Protein 3V7O (pdb70)

B-factor: mean 32.56, std 11.67, range [13.89, 79.0]

CATH classification: 1.20.120.1160

Solvent-accessible surface area: 16425 Å² total; per-residue (Å²): 90,18,17,0,45,51,0,14,100,5,0,84,62,9,20,113,106,121,12,208,164,16,115,85,74,69,2,47,4,0,0,3,0,0,0,2,4,0,65,5,11,27,68,82,8,16,21,14,0,6,7,42,4,3,79,98,61,69,60,34,86,118,77,5,120,47,9,54,76,8,0,86,111,0,44,77,20,164,90,27,107,20,3,47,35,12,67,139,147,67,84,99,128,39,3,24,88,6,0,36,2,0,2,66,10,3,36,121,7,4,3,12,36,47,80,87,15,29,70,22,1,70,63,1,70,123,123,84,83,4,60,4,41,1,15,10,22,48,30,55,38,148,33,130,15,91,66,80,20,52,0,105,148,8,5,85,42,0,2,165,184,52,71,72,124,61,114,34,8,84,6,25,22,118,60,114,103,8,87,13,93,52,16,1,104,96,38,119,15,120,85,106,33,87,3,62,0,33,65,52,90,55,48,50,15,21,10,33,50,0,16,110,4,0,120,50,22,13,114,109,67,4,176,134,18,107,82,72,53,1,66,3,0,3,13,0,1,0,0,0,0,73,5,3,30,152,76,11,10,46,87,0,8,53,33,9,19,83,90,64,67,43,41,92,99,85,32,122,56,16,70,80,13,0,80,111,0,41,65,13,207,63,31,114,46,16,50,37,11,76,88,147,79,90,88,65,45,6,18,112,17,1,31,1,0,0,44,2,0,47,116,9,38,0,21,37,110,54,140,55,27,71,24,4,76,75,2,59,123

Sequence (329 aa):
GLTLAVLLQIAEHWATRDLRQIEDSKLRALLTLCCAVLTRKFSKSQLGLLCETHLRHEGLGQDQADSVLEVYQRLHSDKGGNFEAALWQQWDRQSLIMFISAFLNIALQIPCESSSVVVSGLATLYPETHINLKVSDGSSEIFFKIKKTTPLRRLMEAFAKRQGKEMDSLRFLYDGIRIQADQTPEDLDMEDNDIIEAHREQIGGLTLAVLLQIAEHWATRDLRQIEDSKLRALLTLCAVLTRKFSKSQLGLLCETHLRHEGLGQDQADSVLEVYQRLHSDKGGNFEAALWQQWDRQSLIMFISAFLNIALQIPCESSSVVVSGLATLYP

Organism: Reston ebolavirus (strain Reston-89) (NCBI:txid386032)

Secondary structure (DSSP, 8-state):
---HHHHHHHHHHHHT---TT--HHHHHHHHHHHHHHHTTS-GGGHHHHHHHHHHHHT--GGGHHHHHHHHHHHHT--TTHHHHHHHHHS-HHHHHHHHHHHHHHGGGS-S---HHHHHHHHTT--/--EEEEEEE-SS-EEEEEEETTS-THHHHHHHHHHTT--GGGEEEEETTEEE-TT--TTTTT--TTEEEEEEE---S---HHHHHHHHHHHHT--TTSS-HHHHHHHHHHHHHHHTTS-GGGHHHHHHHHHHHHT--GGGHHHHHHHHHHHHT-TTSHHHHHHHHHS-HHHHHHHHHHHHHHHTTS-SS---HHHHGGGGG--

InterPro domains:
  IPR014459 Transcriptional activator VP30, Filoviridae type [PF11507] (142-270)
  IPR014459 Transcriptional activator VP30, Filoviridae type [PIRSF011356] (1-286)

Foldseek 3Di:
DPDPVNLVVVLLVPLPDDCPPPDPVRLLVLLVSLLVLLLLADPVCLVVLLVQLCVVLVNDPVCSVVSSVVSVCSNPDDPCVVSVVCSVPDDPVVSCSSSNSSSNPVVVGDRDDDPVVVVVCVVVDD/DQKAWEWEEQPPDIDIDMDGQQDFCQVVLCVVCVVVVHHSVQKFKDFPNHTDDRRDGNNNVVHHHHGYIYIDGDDPDDDDVVNLLVVLVVCLVDDPVPDDPVVLLVLLVSLLVLLLLAPPVCLLVLLVQLCVLLVHDPVCSVVSSVLSVCSNVVPPCVSSVVCSVPDDPVVSSSNSNSRSVVSVVDDRYDDDPVVVVCVVVDD

Radius of gyration: 22.73 Å; Cα contacts (8 Å, |Δi|>4): 408; chains: 2; bounding box: 72×45×53 Å

Structure (mmCIF, N/CA/C/O backbone):
data_3V7O
#
_entry.id   3V7O
#
_cell.length_a   49.310
_cell.length_b   93.740
_cell.length_c   111.220
_cell.angle_alpha   90.00
_cell.angle_beta   90.00
_cell.angle_gamma   90.00
#
_symmetry.space_group_name_H-M   'P 21 21 21'
#
loop_
_entity.id
_entity.type
_entity.pdbx_description
1 polymer 'Minor nucleoprotein VP30'
2 non-polymer 1,2-ETHANEDIOL
3 water water
#
loop_
_atom_site.group_PDB
_atom_site.id
_atom_site.type_symbol
_atom_site.label_atom_id
_atom_site.label_alt_id
_atom_site.label_comp_id
_atom_site.label_asym_id
_atom_site.label_entity_id
_atom_site.label_seq_id
_atom_site.pdbx_PDB_ins_code
_atom_site.Cartn_x
_atom_site.Cartn_y
_atom_site.Cartn_z
_atom_site.occupancy
_atom_site.B_iso_or_equiv
_atom_site.auth_seq_id
_atom_site.auth_comp_id
_atom_site.auth_asym_id
_atom_site.auth_atom_id
_atom_site.pdbx_PDB_model_num
ATOM 1 N N . GLY A 1 96 ? 20.680 -40.678 -10.243 1.00 35.22 0 GLY A N 1
ATOM 2 C CA . GLY A 1 96 ? 20.551 -40.215 -11.657 1.00 32.47 0 GLY A CA 1
ATOM 3 C C . GLY A 1 96 ? 19.243 -39.459 -11.822 1.00 29.79 0 GLY A C 1
ATOM 4 O O . GLY A 1 96 ? 18.221 -40.049 -12.193 1.00 28.75 0 GLY A O 1
ATOM 5 N N . LEU A 1 97 ? 19.279 -38.155 -11.545 1.00 27.95 1 LEU A N 1
ATOM 6 C CA . LEU A 1 97 ? 18.113 -37.284 -11.780 1.00 26.79 1 LEU A CA 1
ATOM 7 C C . LEU A 1 97 ? 17.945 -36.947 -13.279 1.00 25.83 1 LEU A C 1
ATOM 8 O O . LEU A 1 97 ? 18.155 -35.809 -13.729 1.00 26.45 1 LEU A O 1
ATOM 13 N N . THR A 1 98 ? 17.536 -37.952 -14.045 1.00 25.02 2 THR A N 1
ATOM 14 C CA . THR A 1 98 ? 17.210 -37.787 -15.451 1.00 24.71 2 THR A CA 1
ATOM 15 C C . THR A 1 98 ? 15.904 -37.031 -15.625 1.00 23.47 2 THR A C 1
ATOM 16 O O . THR A 1 98 ? 15.119 -36.912 -14.691 1.00 22.83 2 THR A O 1
ATOM 20 N N . LEU A 1 99 ? 15.641 -36.551 -16.829 1.00 23.06 3 LEU A N 1
ATOM 21 C CA . LEU A 1 99 ? 14.354 -35.926 -17.090 1.00 22.55 3 LEU A CA 1
ATOM 22 C C . LEU A 1 99 ? 13.197 -36.886 -16.690 1.00 22.90 3 LEU A C 1
ATOM 23 O O . LEU A 1 99 ? 12.255 -36.494 -16.023 1.00 21.74 3 LEU A O 1
ATOM 28 N N . ALA A 1 100 ? 13.295 -38.142 -17.085 1.00 23.87 4 ALA A N 1
ATOM 29 C CA . ALA A 1 100 ? 12.246 -39.137 -16.787 1.00 24.91 4 ALA A CA 1
ATOM 30 C C . ALA A 1 100 ? 12.063 -39.272 -15.286 1.00 24.40 4 ALA A C 1
ATOM 31 O O . ALA A 1 100 ? 10.943 -39.298 -14.808 1.00 24.95 4 ALA A O 1
ATOM 33 N N . VAL A 1 101 ? 13.166 -39.348 -14.548 1.00 24.17 5 VAL A N 1
ATOM 34 C CA . VAL A 1 101 ? 13.080 -39.535 -13.100 1.00 24.15 5 VAL A CA 1
ATOM 35 C C . VAL A 1 101 ? 12.509 -38.305 -12.396 1.00 23.60 5 VAL A C 1
ATOM 36 O O . VAL A 1 101 ? 11.727 -38.422 -11.452 1.00 23.49 5 VAL A O 1
ATOM 40 N N . LEU A 1 102 ? 12.871 -37.128 -12.872 1.00 23.30 6 LEU A N 1
ATOM 41 C CA . LEU A 1 102 ? 12.254 -35.900 -12.397 1.00 23.13 6 LEU A CA 1
ATOM 42 C C . LEU A 1 102 ? 10.723 -35.966 -12.502 1.00 23.73 6 LEU A C 1
ATOM 43 O O . LEU A 1 102 ? 10.018 -35.712 -11.527 1.00 22.98 6 LEU A O 1
ATOM 48 N N . LEU A 1 103 ? 10.209 -36.330 -13.673 1.00 25.11 7 LEU A N 1
ATOM 49 C CA . LEU A 1 103 ? 8.760 -36.421 -13.864 1.00 26.62 7 LEU A CA 1
ATOM 50 C C . LEU A 1 103 ? 8.109 -37.502 -12.980 1.00 27.71 7 LEU A C 1
ATOM 51 O O . LEU A 1 103 ? 7.040 -37.260 -12.446 1.00 27.50 7 LEU A O 1
ATOM 56 N N . GLN A 1 104 ? 8.752 -38.663 -12.827 1.00 29.31 8 GLN A N 1
ATOM 57 C CA . GLN A 1 104 ? 8.256 -39.711 -11.910 1.00 31.42 8 GLN A CA 1
ATOM 58 C C . GLN A 1 104 ? 8.100 -39.200 -10.485 1.00 29.20 8 GLN A C 1
ATOM 59 O O . GLN A 1 104 ? 7.105 -39.475 -9.848 1.00 28.36 8 GLN A O 1
ATOM 65 N N . ILE A 1 105 ? 9.082 -38.440 -10.004 1.00 27.88 9 ILE A N 1
ATOM 66 C CA . ILE A 1 105 ? 9.012 -37.870 -8.657 1.00 26.31 9 ILE A CA 1
ATOM 67 C C . ILE A 1 105 ? 7.858 -36.878 -8.582 1.00 25.46 9 ILE A C 1
ATOM 68 O O . ILE A 1 105 ? 7.046 -36.958 -7.668 1.00 25.50 9 ILE A O 1
ATOM 73 N N . ALA A 1 106 ? 7.754 -35.985 -9.561 1.00 24.06 10 ALA A N 1
ATOM 74 C CA . ALA A 1 106 ? 6.684 -35.009 -9.564 1.00 23.94 10 ALA A CA 1
ATOM 75 C C . ALA A 1 106 ? 5.317 -35.689 -9.607 1.00 26.02 10 ALA A C 1
ATOM 76 O O . ALA A 1 106 ? 4.431 -35.298 -8.849 1.00 25.42 10 ALA A O 1
ATOM 78 N N . GLU A 1 107 ? 5.162 -36.727 -10.434 1.00 27.79 11 GLU A N 1
ATOM 79 C CA . GLU A 1 107 ? 3.873 -37.418 -10.585 1.00 30.52 11 GLU A CA 1
ATOM 80 C C . GLU A 1 107 ? 3.468 -38.072 -9.277 1.00 29.41 11 GLU A C 1
ATOM 81 O O . GLU A 1 107 ? 2.343 -37.940 -8.850 1.00 28.29 11 GLU A O 1
ATOM 87 N N . HIS A 1 108 ? 4.394 -38.767 -8.631 1.00 29.54 12 HIS A N 1
ATOM 88 C CA . HIS A 1 108 ? 4.113 -39.297 -7.317 1.00 29.92 12 HIS A CA 1
ATOM 89 C C . HIS A 1 108 ? 3.684 -38.207 -6.317 1.00 27.69 12 HIS A C 1
ATOM 90 O O . HIS A 1 108 ? 2.643 -38.330 -5.676 1.00 27.60 12 HIS A O 1
ATOM 97 N N . TRP A 1 109 ? 4.438 -37.117 -6.208 1.00 25.16 13 TRP A N 1
ATOM 98 C CA . TRP A 1 109 ? 4.153 -36.126 -5.167 1.00 24.27 13 TRP A CA 1
ATOM 99 C C . TRP A 1 109 ? 2.965 -35.235 -5.386 1.00 25.08 13 TRP A C 1
ATOM 100 O O . TRP A 1 109 ? 2.459 -34.657 -4.426 1.00 24.51 13 TRP A O 1
ATOM 111 N N . ALA A 1 110 ? 2.495 -35.120 -6.629 1.00 26.57 14 ALA A N 1
ATOM 112 C CA . ALA A 1 110 ? 1.282 -34.358 -6.933 1.00 27.06 14 ALA A CA 1
ATOM 113 C C . ALA A 1 110 ? 0.092 -35.011 -6.244 1.00 29.31 14 ALA A C 1
ATOM 114 O O . ALA A 1 110 ? -0.838 -34.331 -5.869 1.00 30.19 14 ALA A O 1
ATOM 116 N N . THR A 1 111 ? 0.143 -36.328 -6.064 1.00 31.85 15 THR A N 1
ATOM 117 C CA . THR A 1 111 ? -0.947 -37.078 -5.424 1.00 34.68 15 THR A CA 1
ATOM 118 C C . THR A 1 111 ? -0.828 -37.178 -3.877 1.00 35.77 15 THR A C 1
ATOM 119 O O . THR A 1 111 ? -1.689 -37.780 -3.234 1.00 40.40 15 THR A O 1
ATOM 123 N N . ARG A 1 112 ? 0.208 -36.600 -3.268 1.00 34.03 16 ARG A N 1
ATOM 124 C CA . ARG A 1 112 ? 0.457 -36.814 -1.824 1.00 32.10 16 ARG A CA 1
ATOM 125 C C . ARG A 1 112 ? -0.131 -35.711 -0.936 1.00 29.41 16 ARG A C 1
ATOM 126 O O . ARG A 1 112 ? -0.017 -34.526 -1.247 1.00 28.13 16 ARG A O 1
ATOM 134 N N . ASP A 1 113 ? -0.717 -36.121 0.186 1.00 26.11 17 ASP A N 1
ATOM 135 C CA . ASP A 1 113 ? -1.249 -35.220 1.182 1.00 24.43 17 ASP A CA 1
ATOM 136 C C . ASP A 1 113 ? -0.090 -34.669 1.992 1.00 22.67 17 ASP A C 1
ATOM 137 O O . ASP A 1 113 ? 0.679 -35.424 2.562 1.00 22.57 17 ASP A O 1
ATOM 142 N N . LEU A 1 114 ? 0.043 -33.352 2.049 1.00 20.45 18 LEU A N 1
ATOM 143 C CA . LEU A 1 114 ? 1.219 -32.746 2.688 1.00 19.95 18 LEU A CA 1
ATOM 144 C C . LEU A 1 114 ? 0.960 -32.284 4.137 1.00 19.18 18 LEU A C 1
ATOM 145 O O . LEU A 1 114 ? 1.783 -31.587 4.726 1.00 18.34 18 LEU A O 1
ATOM 150 N N . ARG A 1 115 ? -0.184 -32.680 4.704 1.00 19.44 19 ARG A N 1
ATOM 151 C CA . ARG A 1 115 ? -0.581 -32.261 6.074 1.00 19.43 19 ARG A CA 1
ATOM 152 C C . ARG A 1 115 ? 0.578 -32.372 7.068 1.00 19.40 19 ARG A C 1
ATOM 153 O O . ARG A 1 115 ? 0.800 -31.483 7.862 1.00 19.08 19 ARG A O 1
ATOM 161 N N . GLN A 1 116 ? 1.298 -33.486 7.022 1.00 20.35 20 GLN A N 1
ATOM 162 C CA . GLN A 1 116 ? 2.346 -33.772 8.013 1.00 21.27 20 GLN A CA 1
ATOM 163 C C . GLN A 1 116 ? 3.767 -33.698 7.424 1.00 21.25 20 GLN A C 1
ATOM 164 O O . GLN A 1 116 ? 4.724 -34.155 8.051 1.00 22.53 20 GLN A O 1
ATOM 170 N N . ILE A 1 117 ? 3.911 -33.095 6.257 1.00 20.45 21 ILE A N 1
ATOM 171 C CA . ILE A 1 117 ? 5.198 -33.044 5.599 1.00 20.73 21 ILE A CA 1
ATOM 172 C C . ILE A 1 117 ? 6.316 -32.561 6.542 1.00 21.20 21 ILE A C 1
ATOM 173 O O . ILE A 1 117 ? 6.199 -31.539 7.170 1.00 20.46 21 ILE A O 1
ATOM 178 N N . GLU A 1 118 ? 7.360 -33.370 6.687 1.00 23.37 22 GLU A N 1
ATOM 179 C CA . GLU A 1 118 ? 8.594 -32.967 7.369 1.00 25.21 22 GLU A CA 1
ATOM 180 C C . GLU A 1 118 ? 9.313 -31.789 6.686 1.00 22.88 22 GLU A C 1
ATOM 181 O O . GLU A 1 118 ? 9.330 -31.705 5.473 1.00 21.23 22 GLU A O 1
ATOM 187 N N . ASP A 1 119 ? 9.973 -30.948 7.470 1.00 22.52 23 ASP A N 1
ATOM 188 C CA . ASP A 1 119 ? 10.730 -29.814 6.932 1.00 22.68 23 ASP A CA 1
ATOM 189 C C . ASP A 1 119 ? 11.717 -30.246 5.854 1.00 21.98 23 ASP A C 1
ATOM 190 O O . ASP A 1 119 ? 11.772 -29.633 4.805 1.00 21.10 23 ASP A O 1
ATOM 195 N N . SER A 1 120 ? 12.492 -31.296 6.091 1.00 21.73 24 SER A N 1
ATOM 196 C CA . SER A 1 120 ? 13.494 -31.671 5.097 1.00 21.54 24 SER A CA 1
ATOM 197 C C . SER A 1 120 ? 12.866 -32.124 3.787 1.00 21.26 24 SER A C 1
ATOM 198 O O . SER A 1 120 ? 13.424 -31.887 2.711 1.00 20.57 24 SER A O 1
ATOM 201 N N . LYS A 1 121 ? 11.714 -32.776 3.871 1.00 21.75 25 LYS A N 1
ATOM 202 C CA . LYS A 1 121 ? 10.995 -33.156 2.663 1.00 22.35 25 LYS A CA 1
ATOM 203 C C . LYS A 1 121 ? 10.379 -31.973 1.947 1.00 20.55 25 LYS A C 1
ATOM 204 O O . LYS A 1 121 ? 10.386 -31.925 0.718 1.00 19.65 25 LYS A O 1
ATOM 210 N N . LEU A 1 122 ? 9.901 -30.999 2.719 1.00 19.07 26 LEU A N 1
ATOM 211 C CA . LEU A 1 122 ? 9.346 -29.797 2.154 1.00 17.92 26 LEU A CA 1
ATOM 212 C C . LEU A 1 122 ? 10.453 -29.008 1.423 1.00 17.35 26 LEU A C 1
ATOM 213 O O . LEU A 1 122 ? 10.227 -28.481 0.343 1.00 16.00 26 LEU A O 1
ATOM 218 N N . ARG A 1 123 ? 11.636 -28.925 2.045 1.00 17.32 27 ARG A N 1
ATOM 219 C CA . ARG A 1 123 ? 12.780 -28.260 1.452 1.00 17.08 27 ARG A CA 1
ATOM 220 C C . ARG A 1 123 ? 13.106 -28.899 0.108 1.00 16.36 27 ARG A C 1
ATOM 221 O O . ARG A 1 123 ? 13.361 -28.210 -0.853 1.00 15.60 27 ARG A O 1
ATOM 229 N N . ALA A 1 124 ? 13.051 -30.221 0.048 1.00 15.98 28 ALA A N 1
ATOM 230 C CA . ALA A 1 124 ? 13.359 -30.937 -1.178 1.00 15.81 28 ALA A CA 1
ATOM 231 C C . ALA A 1 124 ? 12.264 -30.745 -2.256 1.00 15.01 28 ALA A C 1
ATOM 232 O O . ALA A 1 124 ? 12.561 -30.716 -3.451 1.00 14.45 28 ALA A O 1
ATOM 234 N N . LEU A 1 125 ? 11.006 -30.681 -1.820 1.00 14.75 29 LEU A N 1
ATOM 235 C CA . LEU A 1 125 ? 9.897 -30.397 -2.715 1.00 14.59 29 LEU A CA 1
ATOM 236 C C . LEU A 1 125 ? 10.046 -29.003 -3.326 1.00 14.10 29 LEU A C 1
ATOM 237 O O . LEU A 1 125 ? 9.731 -28.799 -4.511 1.00 14.35 29 LEU A O 1
ATOM 242 N N . LEU A 1 126 ? 10.564 -28.066 -2.552 1.00 13.89 30 LEU A N 1
ATOM 243 C CA . LEU A 1 126 ? 10.864 -26.746 -3.101 1.00 14.10 30 LEU A CA 1
ATOM 244 C C . LEU A 1 126 ? 11.895 -26.871 -4.228 1.00 14.29 30 LEU A C 1
ATOM 245 O O . LEU A 1 126 ? 11.760 -26.260 -5.273 1.00 14.22 30 LEU A O 1
ATOM 250 N N . THR A 1 127 ? 12.936 -27.657 -4.013 1.00 14.79 31 THR A N 1
ATOM 251 C CA . THR A 1 127 ? 13.930 -27.872 -5.055 1.00 15.10 31 THR A CA 1
ATOM 252 C C . THR A 1 127 ? 13.343 -28.509 -6.317 1.00 15.35 31 THR A C 1
ATOM 253 O O . THR A 1 127 ? 13.686 -28.109 -7.443 1.00 15.10 31 THR A O 1
ATOM 257 N N . LEU A 1 128 ? 12.463 -29.490 -6.110 1.00 15.62 32 LEU A N 1
ATOM 258 C CA . LEU A 1 128 ? 11.783 -30.171 -7.177 1.00 16.27 32 LEU A CA 1
ATOM 259 C C . LEU A 1 128 ? 10.938 -29.229 -8.039 1.00 16.24 32 LEU A C 1
ATOM 260 O O . LEU A 1 128 ? 10.940 -29.313 -9.284 1.00 16.04 32 LEU A O 1
ATOM 265 N N . CYS A 1 129 ? 10.220 -28.347 -7.366 1.00 16.11 33 CYS A N 1
ATOM 266 C CA A CYS A 1 129 ? 9.418 -27.357 -8.061 0.70 16.61 33 CYS A CA 1
ATOM 267 C CA B CYS A 1 129 ? 9.405 -27.331 -8.012 0.30 16.12 33 CYS A CA 1
ATOM 268 C C . CYS A 1 129 ? 10.267 -26.344 -8.823 1.00 15.94 33 CYS A C 1
ATOM 269 O O . CYS A 1 129 ? 9.913 -25.961 -9.930 1.00 15.47 33 CYS A O 1
ATOM 274 N N . ALA A 1 130 ? 11.389 -25.943 -8.243 1.00 15.55 34 ALA A N 1
ATOM 275 C CA . ALA A 1 130 ? 12.325 -24.997 -8.875 1.00 15.52 34 ALA A CA 1
ATOM 276 C C . ALA A 1 130 ? 12.932 -25.619 -10.124 1.00 15.74 34 ALA A C 1
ATOM 277 O O . ALA A 1 130 ? 12.933 -25.021 -11.201 1.00 15.81 34 ALA A O 1
ATOM 279 N N . VAL A 1 131 ? 13.393 -26.851 -10.003 1.00 16.07 35 VAL A N 1
ATOM 280 C CA . VAL A 1 131 ? 13.962 -27.553 -11.137 1.00 16.37 35 VAL A CA 1
ATOM 281 C C . VAL A 1 131 ? 12.908 -27.730 -12.245 1.00 17.26 35 VAL A C 1
ATOM 282 O O . VAL A 1 131 ? 13.189 -27.522 -13.421 1.00 18.31 35 VAL A O 1
ATOM 286 N N . LEU A 1 132 ? 11.698 -28.118 -11.895 1.00 17.71 36 LEU A N 1
ATOM 287 C CA . LEU A 1 132 ? 10.686 -28.401 -12.929 1.00 18.73 36 LEU A CA 1
ATOM 288 C C . LEU A 1 132 ? 10.204 -27.100 -13.611 1.00 18.27 36 LEU A C 1
ATOM 289 O O . LEU A 1 132 ? 9.979 -27.050 -14.832 1.00 17.08 36 LEU A O 1
ATOM 294 N N . THR A 1 133 ? 10.116 -26.023 -12.820 1.00 17.80 37 THR A N 1
ATOM 295 C CA . THR A 1 133 ? 9.761 -24.715 -13.353 1.00 17.87 37 THR A CA 1
ATOM 296 C C . THR A 1 133 ? 10.699 -24.355 -14.500 1.00 18.53 37 THR A C 1
ATOM 297 O O . THR A 1 133 ? 10.255 -23.867 -15.546 1.00 19.47 37 THR A O 1
ATOM 301 N N . ARG A 1 134 ? 11.985 -24.626 -14.312 1.00 18.44 38 ARG A N 1
ATOM 302 C CA . ARG A 1 134 ? 12.992 -24.363 -15.316 1.00 19.16 38 ARG A CA 1
ATOM 303 C C . ARG A 1 134 ? 12.921 -25.270 -16.538 1.00 19.92 38 ARG A C 1
ATOM 304 O O . ARG A 1 134 ? 13.621 -25.033 -17.472 1.00 20.25 38 ARG A O 1
ATOM 312 N N . LYS A 1 135 ? 12.077 -26.295 -16.538 1.00 20.83 39 LYS A N 1
ATOM 313 C CA . LYS A 1 135 ? 11.844 -27.100 -17.750 1.00 21.52 39 LYS A CA 1
ATOM 314 C C . LYS A 1 135 ? 10.781 -26.506 -18.664 1.00 21.97 39 LYS A C 1
ATOM 315 O O . LYS A 1 135 ? 10.551 -27.025 -19.753 1.00 22.76 39 LYS A O 1
ATOM 321 N N . PHE A 1 136 ? 10.098 -25.454 -18.205 1.00 21.50 40 PHE A N 1
ATOM 322 C CA . PHE A 1 136 ? 9.190 -24.694 -19.045 1.00 21.21 40 PHE A CA 1
ATOM 323 C C . PHE A 1 136 ? 9.978 -23.568 -19.737 1.00 21.83 40 PHE A C 1
ATOM 324 O O . PHE A 1 136 ? 10.877 -22.972 -19.138 1.00 20.47 40 PHE A O 1
ATOM 332 N N . SER A 1 137 ? 9.628 -23.268 -20.990 1.00 23.09 41 SER A N 1
ATOM 333 C CA . SER A 1 137 ? 10.167 -22.106 -21.677 1.00 24.28 41 SER A CA 1
ATOM 334 C C . SER A 1 137 ? 9.602 -20.872 -20.994 1.00 24.24 41 SER A C 1
ATOM 335 O O . SER A 1 137 ? 8.517 -20.942 -20.399 1.00 22.67 41 SER A O 1
ATOM 338 N N . LYS A 1 138 ? 10.342 -19.769 -21.077 1.00 24.19 42 LYS A N 1
ATOM 339 C CA . LYS A 1 138 ? 9.944 -18.485 -20.483 1.00 25.40 42 LYS A CA 1
ATOM 340 C C . LYS A 1 138 ? 8.541 -18.056 -20.906 1.00 25.10 42 LYS A C 1
ATOM 341 O O . LYS A 1 138 ? 7.749 -17.591 -20.086 1.00 26.33 42 LYS A O 1
ATOM 343 N N . SER A 1 139 ? 8.231 -18.245 -22.178 1.00 25.43 43 SER A N 1
ATOM 344 C CA . SER A 1 139 ? 6.903 -17.962 -22.726 1.00 25.90 43 SER A CA 1
ATOM 345 C C . SER A 1 139 ? 5.740 -18.683 -22.001 1.00 25.64 43 SER A C 1
ATOM 346 O O . SER A 1 139 ? 4.615 -18.229 -22.097 1.00 26.18 43 SER A O 1
ATOM 349 N N . GLN A 1 140 ? 5.996 -19.792 -21.299 1.00 24.75 44 GLN A N 1
ATOM 350 C CA . GLN A 1 140 ? 4.926 -20.532 -20.585 1.00 24.35 44 GLN A CA 1
ATOM 351 C C . GLN A 1 140 ? 4.654 -20.027 -19.158 1.00 23.99 44 GLN A C 1
ATOM 352 O O . GLN A 1 140 ? 3.663 -20.435 -18.546 1.00 22.72 44 GLN A O 1
ATOM 358 N N . LEU A 1 141 ? 5.510 -19.153 -18.627 1.00 23.41 45 LEU A N 1
ATOM 359 C CA . LEU A 1 141 ? 5.344 -18.704 -17.240 1.00 23.22 45 LEU A CA 1
ATOM 360 C C . LEU A 1 141 ? 4.020 -18.015 -16.975 1.00 22.31 45 LEU A C 1
ATOM 361 O O . LEU A 1 141 ? 3.446 -18.176 -15.919 1.00 22.01 45 LEU A O 1
ATOM 366 N N . GLY A 1 142 ? 3.565 -17.211 -17.912 1.00 22.02 46 GLY A N 1
ATOM 367 C CA . GLY A 1 142 ? 2.283 -16.560 -17.784 1.00 22.08 46 GLY A CA 1
ATOM 368 C C . GLY A 1 142 ? 1.158 -17.577 -17.639 1.00 21.53 46 GLY A C 1
ATOM 369 O O . GLY A 1 142 ? 0.284 -17.399 -16.809 1.00 20.96 46 GLY A O 1
ATOM 370 N N . LEU A 1 143 ? 1.198 -18.649 -18.424 1.00 21.34 47 LEU A N 1
ATOM 371 C CA . LEU A 1 143 ? 0.128 -19.659 -18.398 1.00 21.96 47 LEU A CA 1
ATOM 372 C C . LEU A 1 143 ? 0.146 -20.424 -17.073 1.00 21.62 47 LEU A C 1
ATOM 373 O O . LEU A 1 143 ? -0.914 -20.691 -16.468 1.00 21.24 47 LEU A O 1
ATOM 378 N N . LEU A 1 144 ? 1.349 -20.730 -16.600 1.00 22.09 48 LEU A N 1
ATOM 379 C CA . LEU A 1 144 ? 1.541 -21.377 -15.292 1.00 22.83 48 LEU A CA 1
ATOM 380 C C . LEU A 1 144 ? 0.964 -20.570 -14.157 1.00 22.24 48 LEU A C 1
ATOM 381 O O . LEU A 1 144 ? 0.192 -21.076 -13.363 1.00 21.46 48 LEU A O 1
ATOM 386 N N . CYS A 1 145 ? 1.388 -19.323 -14.069 1.00 22.85 49 CYS A N 1
ATOM 387 C CA . CYS A 1 145 ? 0.865 -18.385 -13.065 1.00 23.24 49 CYS A CA 1
ATOM 388 C C . CYS A 1 145 ? -0.645 -18.264 -13.156 1.00 22.73 49 CYS A C 1
ATOM 389 O O . CYS A 1 145 ? -1.319 -18.337 -12.153 1.00 21.82 49 CYS A O 1
ATOM 392 N N . GLU A 1 146 ? -1.179 -18.105 -14.364 1.00 23.47 50 GLU A N 1
ATOM 393 C CA . GLU A 1 146 ? 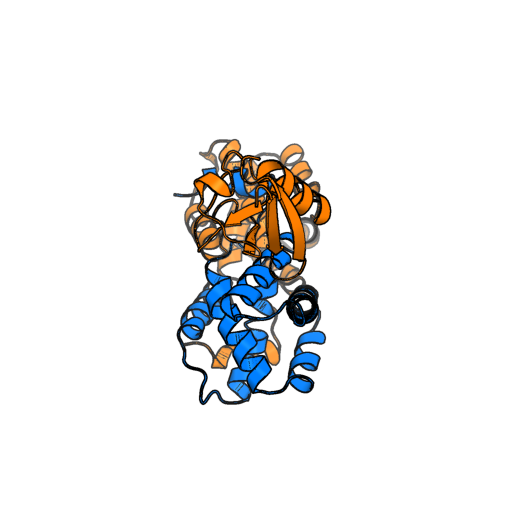-2.626 -17.958 -14.553 1.00 23.83 50 GLU A CA 1
ATOM 394 C C . GLU A 1 146 ? -3.380 -19.182 -14.041 1.00 22.38 50 GLU A C 1
ATOM 395 O O . GLU A 1 146 ? -4.405 -19.071 -13.351 1.00 21.85 50 GLU A O 1
ATOM 401 N N . THR A 1 147 ? -2.849 -20.354 -14.355 1.00 21.06 51 THR A N 1
ATOM 402 C CA . THR A 1 147 ? -3.475 -21.612 -13.951 1.00 20.42 51 THR A CA 1
ATOM 403 C C . THR A 1 147 ? -3.400 -21.796 -12.449 1.00 19.68 51 THR A C 1
ATOM 404 O O . THR A 1 147 ? -4.348 -22.288 -11.837 1.00 19.83 51 THR A O 1
ATOM 408 N N . HIS A 1 148 ? -2.282 -21.379 -11.863 1.00 19.16 52 HIS A N 1
ATOM 409 C CA . HIS A 1 148 ? -2.050 -21.451 -10.426 1.00 18.85 52 HIS A CA 1
ATOM 410 C C . HIS A 1 148 ? -2.994 -20.516 -9.672 1.00 19.18 52 HIS A C 1
ATOM 411 O O . HIS A 1 148 ? -3.617 -20.929 -8.681 1.00 18.81 52 HIS A O 1
ATOM 418 N N . LEU A 1 149 ? -3.120 -19.266 -10.114 1.00 19.15 53 LEU A N 1
ATOM 419 C CA . LEU A 1 149 ? -4.074 -18.345 -9.500 1.00 20.46 53 LEU A CA 1
ATOM 420 C C . LEU A 1 149 ? -5.496 -18.961 -9.452 1.00 20.94 53 LEU A C 1
ATOM 421 O O . LEU A 1 149 ? -6.186 -18.933 -8.433 1.00 19.68 53 LEU A O 1
ATOM 426 N N . ARG A 1 150 ? -5.927 -19.488 -10.583 1.00 21.89 54 ARG A N 1
ATOM 427 C CA . ARG A 1 150 ? -7.276 -19.992 -10.696 1.00 23.97 54 ARG A CA 1
ATOM 428 C C . ARG A 1 150 ? -7.480 -21.265 -9.866 1.00 21.99 54 ARG A C 1
ATOM 429 O O . ARG A 1 150 ? -8.499 -21.430 -9.211 1.00 21.54 54 ARG A O 1
ATOM 437 N N . HIS A 1 151 ? -6.488 -22.136 -9.859 1.00 20.48 55 HIS A N 1
ATOM 438 C CA . HIS A 1 151 ? -6.567 -23.382 -9.105 1.00 20.13 55 HIS A CA 1
ATOM 439 C C . HIS A 1 151 ? -6.758 -23.073 -7.630 1.00 19.65 55 HIS A C 1
ATOM 440 O O . HIS A 1 151 ? -7.534 -23.728 -6.943 1.00 18.32 55 HIS A O 1
ATOM 447 N N . GLU A 1 152 ? -6.046 -22.052 -7.141 1.00 19.32 56 GLU A N 1
ATOM 448 C CA . GLU A 1 152 ? -6.031 -21.713 -5.727 1.00 19.39 56 GLU A CA 1
ATOM 449 C C . GLU A 1 152 ? -7.084 -20.663 -5.265 1.00 19.55 56 GLU A C 1
ATOM 450 O O . GLU A 1 152 ? -7.191 -20.399 -4.063 1.00 19.52 56 GLU A O 1
ATOM 456 N N . GLY A 1 153 ? -7.863 -20.097 -6.179 1.00 19.43 57 GLY A N 1
ATOM 457 C CA . GLY A 1 153 ? -8.773 -19.010 -5.820 1.00 20.06 57 GLY A CA 1
ATOM 458 C C . GLY A 1 153 ? -8.063 -17.763 -5.294 1.00 19.50 57 GLY A C 1
ATOM 459 O O . GLY A 1 153 ? -8.588 -17.044 -4.453 1.00 18.76 57 GLY A O 1
ATOM 460 N N . LEU A 1 154 ? -6.864 -17.517 -5.798 1.00 19.77 58 LEU A N 1
ATOM 461 C CA . LEU A 1 154 ? -6.075 -16.362 -5.380 1.00 20.44 58 LEU A CA 1
ATOM 462 C C . LEU A 1 154 ? -6.572 -15.106 -6.053 1.00 20.97 58 LEU A C 1
ATOM 463 O O . LEU A 1 154 ? -6.844 -15.110 -7.230 1.00 22.16 58 LEU A O 1
ATOM 468 N N . GLY A 1 155 ? -6.661 -14.031 -5.292 1.00 21.46 59 GLY A N 1
ATOM 469 C CA . GLY A 1 155 ? -7.051 -12.743 -5.836 1.00 23.21 59 GLY A CA 1
ATOM 470 C C . GLY A 1 155 ? -5.967 -12.011 -6.626 1.00 24.64 59 GLY A C 1
ATOM 471 O O . GLY A 1 155 ? -4.782 -12.374 -6.648 1.00 21.86 59 GLY A O 1
ATOM 472 N N . GLN A 1 156 ? -6.433 -10.990 -7.314 1.00 27.69 60 GLN A N 1
ATOM 473 C CA . GLN A 1 156 ? -5.622 -10.121 -8.117 1.00 31.55 60 GLN A CA 1
ATOM 474 C C . GLN A 1 156 ? -4.502 -9.544 -7.264 1.00 32.01 60 GLN A C 1
ATOM 475 O O . GLN A 1 156 ? -3.348 -9.533 -7.665 1.00 32.27 60 GLN A O 1
ATOM 481 N N . ASP A 1 157 ? -4.865 -9.159 -6.050 1.00 43.70 61 ASP A N 1
ATOM 482 C CA . ASP A 1 157 ? -3.937 -8.697 -5.027 1.00 45.48 61 ASP A CA 1
ATOM 483 C C . ASP A 1 157 ? -2.678 -9.562 -4.898 1.00 41.80 61 ASP A C 1
ATOM 484 O O . ASP A 1 157 ? -1.644 -9.038 -4.575 1.00 41.39 61 ASP A O 1
ATOM 489 N N . GLN A 1 158 ? -2.783 -10.871 -5.124 1.00 39.99 62 GLN A N 1
ATOM 490 C CA . GLN A 1 158 ? -1.670 -11.811 -4.976 1.00 38.29 62 GLN A CA 1
ATOM 491 C C . GLN A 1 158 ? -1.047 -12.236 -6.314 1.00 37.99 62 GLN A C 1
ATOM 492 O O . GLN A 1 158 ? -0.256 -13.175 -6.330 1.00 35.14 62 GLN A O 1
ATOM 498 N N . ALA A 1 159 ? -1.399 -11.561 -7.414 1.00 38.24 63 ALA A N 1
ATOM 499 C CA . ALA A 1 159 ? -1.000 -12.013 -8.766 1.00 37.53 63 ALA A CA 1
ATOM 500 C C . ALA A 1 159 ? 0.452 -11.731 -9.083 1.00 36.39 63 ALA A C 1
ATOM 501 O O . ALA A 1 159 ? 1.158 -12.588 -9.673 1.00 34.04 63 ALA A O 1
ATOM 503 N N . ASP A 1 160 ? 0.866 -10.504 -8.761 1.00 36.04 64 ASP A N 1
ATOM 504 C CA . ASP A 1 160 ? 2.242 -10.105 -8.944 1.00 36.95 64 ASP A CA 1
ATOM 505 C C . ASP A 1 160 ? 3.172 -11.021 -8.148 1.00 33.30 64 ASP A C 1
ATOM 506 O O . ASP A 1 160 ? 4.236 -11.382 -8.611 1.00 30.52 64 ASP A O 1
ATOM 511 N N . SER A 1 161 ? 2.730 -11.414 -6.968 1.00 31.36 65 SER A N 1
ATOM 512 C CA . SER A 1 161 ? 3.561 -12.153 -6.074 1.00 30.02 65 SER A CA 1
ATOM 513 C C . SER A 1 161 ? 3.824 -13.595 -6.588 1.00 28.10 65 SER A C 1
ATOM 514 O O . SER A 1 161 ? 4.987 -14.064 -6.633 1.00 25.50 65 SER A O 1
ATOM 517 N N . VAL A 1 162 ? 2.758 -14.274 -7.017 1.00 26.31 66 VAL A N 1
ATOM 518 C CA . VAL A 1 162 ? 2.892 -15.625 -7.544 1.00 24.49 66 VAL A CA 1
ATOM 519 C C . VAL A 1 162 ? 3.683 -15.608 -8.840 1.00 22.59 66 VAL A C 1
ATOM 520 O O . VAL A 1 162 ? 4.539 -16.465 -9.068 1.00 21.70 66 VAL A O 1
ATOM 524 N N . LEU A 1 163 ? 3.423 -14.641 -9.693 1.00 22.41 67 LEU A N 1
ATOM 525 C CA . LEU A 1 163 ? 4.227 -14.506 -10.911 1.00 22.81 67 LEU A CA 1
ATOM 526 C C . LEU A 1 163 ? 5.719 -14.294 -10.590 1.00 22.44 67 LEU A C 1
ATOM 527 O O . LEU A 1 163 ? 6.603 -14.896 -11.236 1.00 20.67 67 LEU A O 1
ATOM 532 N N . GLU A 1 164 ? 5.997 -13.444 -9.608 1.00 23.05 68 GLU A N 1
ATOM 533 C CA . GLU A 1 164 ? 7.388 -13.137 -9.305 1.00 23.89 68 GLU A CA 1
ATOM 534 C C . GLU A 1 164 ? 8.110 -14.414 -8.895 1.00 21.58 68 GLU A C 1
ATOM 535 O O . GLU A 1 164 ? 9.213 -14.660 -9.337 1.00 21.06 68 GLU A O 1
ATOM 541 N N . VAL A 1 165 ? 7.481 -15.221 -8.044 1.00 20.37 69 VAL A N 1
ATOM 542 C CA . VAL A 1 165 ? 8.061 -16.477 -7.614 1.00 18.79 69 VAL A CA 1
ATOM 543 C C . VAL A 1 165 ? 8.364 -17.382 -8.820 1.00 18.14 69 VAL A C 1
ATOM 544 O O . VAL A 1 165 ? 9.412 -18.005 -8.884 1.00 17.66 69 VAL A O 1
ATOM 548 N N . TYR A 1 166 ? 7.435 -17.476 -9.759 1.00 18.07 70 TYR A N 1
ATOM 549 C CA . TYR A 1 166 ? 7.648 -18.271 -10.949 1.00 18.18 70 TYR A CA 1
ATOM 550 C C . TYR A 1 166 ? 8.817 -17.724 -11.789 1.00 18.30 70 TYR A C 1
ATOM 551 O O . TYR A 1 166 ? 9.721 -18.477 -12.166 1.00 17.41 70 TYR A O 1
ATOM 560 N N . GLN A 1 167 ? 8.825 -16.415 -12.033 1.00 18.44 71 GLN A N 1
ATOM 561 C CA . GLN A 1 167 ? 9.907 -15.792 -12.782 1.00 19.49 71 GLN A CA 1
ATOM 562 C C . GLN A 1 167 ? 11.268 -16.016 -12.135 1.00 18.81 71 GLN A C 1
ATOM 563 O O . GLN A 1 167 ? 12.231 -16.370 -12.823 1.00 18.81 71 GLN A O 1
ATOM 569 N N . ARG A 1 168 ? 11.325 -15.858 -10.818 1.00 18.18 72 ARG A N 1
ATOM 570 C CA . ARG A 1 168 ? 12.594 -15.941 -10.086 1.00 18.61 72 ARG A CA 1
ATOM 571 C C . ARG A 1 168 ? 13.099 -17.368 -9.828 1.00 17.39 72 ARG A C 1
ATOM 572 O O . ARG A 1 168 ? 14.312 -17.601 -9.742 1.00 17.05 72 ARG A O 1
ATOM 580 N N . LEU A 1 169 ? 12.184 -18.335 -9.776 1.00 16.15 73 LEU A N 1
ATOM 581 C CA . LEU A 1 169 ? 12.592 -19.714 -9.803 1.00 15.83 73 LEU A CA 1
ATOM 582 C C . LEU A 1 169 ? 13.154 -20.015 -11.173 1.00 16.34 73 LEU A C 1
ATOM 583 O O . LEU A 1 169 ? 14.193 -20.652 -11.282 1.00 17.06 73 LEU A O 1
ATOM 588 N N . HIS A 1 170 ? 12.478 -19.526 -12.214 1.00 17.26 74 HIS A N 1
ATOM 589 C CA . HIS A 1 170 ? 12.820 -19.825 -13.592 1.00 17.82 74 HIS A CA 1
ATOM 590 C C . HIS A 1 170 ? 14.157 -19.227 -13.949 1.00 18.85 74 HIS A C 1
ATOM 591 O O . HIS A 1 170 ? 14.948 -19.863 -14.663 1.00 20.25 74 HIS A O 1
ATOM 598 N N . SER A 1 171 ? 14.444 -18.016 -13.457 1.00 18.99 75 SER A N 1
ATOM 599 C CA . SER A 1 171 ? 15.745 -17.380 -13.742 1.00 19.48 75 SER A CA 1
ATOM 600 C C . SER A 1 171 ? 16.788 -17.659 -12.669 1.00 19.38 75 SER A C 1
ATOM 601 O O . SER A 1 171 ? 17.853 -17.059 -12.683 1.00 19.93 75 SER A O 1
ATOM 604 N N . ASP A 1 172 ? 16.515 -18.580 -11.744 1.00 19.31 76 ASP A N 1
ATOM 605 C CA . ASP A 1 172 ? 17.431 -18.780 -10.618 1.00 19.27 76 ASP A CA 1
ATOM 606 C C . ASP A 1 172 ? 18.783 -19.351 -11.055 1.00 19.85 76 ASP A C 1
ATOM 607 O O . ASP A 1 172 ? 18.870 -20.009 -12.085 1.00 19.91 76 ASP A O 1
ATOM 612 N N . LYS A 1 173 ? 19.814 -19.046 -10.264 1.00 20.83 77 LYS A N 1
ATOM 613 C CA . LYS A 1 173 ? 21.187 -19.501 -10.465 1.00 22.08 77 LYS A CA 1
ATOM 614 C C . LYS A 1 173 ? 21.760 -19.894 -9.094 1.00 21.23 77 LYS A C 1
ATOM 615 O O . LYS A 1 173 ? 21.659 -19.119 -8.150 1.00 20.81 77 LYS A O 1
ATOM 621 N N . GLY A 1 174 ? 22.333 -21.102 -9.003 1.00 20.70 78 GLY A N 1
ATOM 622 C CA . GLY A 1 174 ? 22.930 -21.639 -7.781 1.00 20.43 78 GLY A CA 1
ATOM 623 C C . GLY A 1 174 ? 22.017 -21.692 -6.562 1.00 19.74 78 GLY A C 1
ATOM 624 O O . GLY A 1 174 ? 22.464 -21.482 -5.447 1.00 19.82 78 GLY A O 1
ATOM 625 N N . GLY A 1 175 ? 20.726 -21.936 -6.772 1.00 18.66 79 GLY A N 1
ATOM 626 C CA . GLY A 1 175 ? 19.779 -21.996 -5.681 1.00 17.80 79 GLY A CA 1
ATOM 627 C C . GLY A 1 175 ? 19.578 -20.716 -4.890 1.00 18.07 79 GLY A C 1
ATOM 628 O O . GLY A 1 175 ? 18.966 -20.756 -3.826 1.00 18.14 79 GLY A O 1
ATOM 629 N N . ASN A 1 176 ? 20.060 -19.578 -5.396 1.00 18.37 80 ASN A N 1
ATOM 630 C CA . ASN A 1 176 ? 19.997 -18.307 -4.667 1.00 18.93 80 ASN A CA 1
ATOM 631 C C . ASN A 1 176 ? 18.584 -17.857 -4.236 1.00 18.80 80 ASN A C 1
ATOM 632 O O . ASN A 1 176 ? 18.320 -17.619 -3.054 1.00 19.54 80 ASN A O 1
ATOM 637 N N . PHE A 1 177 ? 17.683 -17.701 -5.192 1.00 18.51 81 PHE A N 1
ATOM 638 C CA . PHE A 1 177 ? 16.338 -17.239 -4.873 1.00 18.34 81 PHE A CA 1
ATOM 639 C C . PHE A 1 177 ? 15.567 -18.322 -4.093 1.00 17.83 81 PHE A C 1
ATOM 640 O O . PHE A 1 177 ? 14.803 -18.019 -3.154 1.00 17.98 81 PHE A O 1
ATOM 648 N N . GLU A 1 178 ? 15.774 -19.570 -4.475 1.00 17.19 82 GLU A N 1
ATOM 649 C CA . GLU A 1 178 ? 15.114 -20.679 -3.820 1.00 17.29 82 GLU A CA 1
ATOM 650 C C . GLU A 1 178 ? 15.424 -20.632 -2.312 1.00 17.66 82 GLU A C 1
ATOM 651 O O . GLU A 1 178 ? 14.515 -20.679 -1.466 1.00 17.27 82 GLU A O 1
ATOM 657 N N . ALA A 1 179 ? 16.703 -20.473 -1.991 1.00 17.85 83 ALA A N 1
ATOM 658 C CA . ALA A 1 179 ? 17.143 -20.459 -0.596 1.00 18.53 83 ALA A CA 1
ATOM 659 C C . ALA A 1 179 ? 16.512 -19.273 0.138 1.00 19.00 83 ALA A C 1
ATOM 660 O O . ALA A 1 179 ? 16.142 -19.410 1.291 1.00 19.64 83 ALA A O 1
ATOM 662 N N . ALA A 1 180 ? 16.354 -18.142 -0.543 1.00 18.77 84 ALA A N 1
ATOM 663 C CA . ALA A 1 180 ? 15.744 -16.965 0.069 1.00 19.40 84 ALA A CA 1
ATOM 664 C C . ALA A 1 180 ? 14.237 -17.182 0.321 1.00 19.31 84 ALA A C 1
ATOM 665 O O . ALA A 1 180 ? 13.711 -16.788 1.337 1.00 19.72 84 ALA A O 1
ATOM 667 N N . LEU A 1 181 ? 13.556 -17.820 -0.619 1.00 19.08 85 LEU A N 1
ATOM 668 C CA . LEU A 1 181 ? 12.160 -18.193 -0.438 1.00 18.83 85 LEU A CA 1
ATOM 669 C C . LEU A 1 181 ? 11.953 -19.086 0.794 1.00 18.78 85 LEU A C 1
ATOM 670 O O . LEU A 1 181 ? 11.082 -18.816 1.638 1.00 19.14 85 LEU A O 1
ATOM 675 N N . TRP A 1 182 ? 12.770 -20.131 0.902 1.00 18.18 86 TRP A N 1
ATOM 676 C CA . TRP A 1 182 ? 12.763 -21.014 2.048 1.00 18.41 86 TRP A CA 1
ATOM 677 C C . TRP A 1 182 ? 12.865 -20.246 3.347 1.00 20.23 86 TRP A C 1
ATOM 678 O O . TRP A 1 182 ? 12.120 -20.517 4.275 1.00 20.40 86 TRP A O 1
ATOM 689 N N . GLN A 1 183 ? 13.768 -19.264 3.420 1.00 21.59 87 GLN A N 1
ATOM 690 C CA . GLN A 1 183 ? 13.928 -18.474 4.642 1.00 24.20 87 GLN A CA 1
ATOM 691 C C . GLN A 1 183 ? 12.763 -17.518 4.867 1.00 25.40 87 GLN A C 1
ATOM 692 O O . GLN A 1 183 ? 12.351 -17.321 5.986 1.00 26.72 87 GLN A O 1
ATOM 698 N N . GLN A 1 184 ? 12.243 -16.918 3.813 1.00 26.16 88 GLN A N 1
ATOM 699 C CA . GLN A 1 184 ? 11.317 -15.806 3.972 1.00 28.58 88 GLN A CA 1
ATOM 700 C C . GLN A 1 184 ? 9.843 -16.208 4.078 1.00 27.85 88 GLN A C 1
ATOM 701 O O . GLN A 1 184 ? 9.081 -15.584 4.771 1.00 27.41 88 GLN A O 1
ATOM 707 N N . TRP A 1 185 ? 9.454 -17.277 3.412 1.00 27.75 89 TRP A N 1
ATOM 708 C CA . TRP A 1 185 ? 8.076 -17.698 3.401 1.00 28.73 89 TRP A CA 1
ATOM 709 C C . TRP A 1 185 ? 7.723 -18.529 4.600 1.00 28.01 89 TRP A C 1
ATOM 710 O O . TRP A 1 185 ? 8.475 -19.394 4.997 1.00 27.02 89 TRP A O 1
ATOM 721 N N . ASP A 1 186 ? 6.539 -18.309 5.155 1.00 28.22 90 ASP A N 1
ATOM 722 C CA . ASP A 1 186 ? 6.004 -19.226 6.169 1.00 29.43 90 ASP A CA 1
ATOM 723 C C . ASP A 1 186 ? 5.715 -20.613 5.589 1.00 27.59 90 ASP A C 1
ATOM 724 O O . ASP A 1 186 ? 5.502 -20.763 4.392 1.00 27.13 90 ASP A O 1
ATOM 729 N N . ARG A 1 187 ? 5.665 -21.617 6.458 1.00 26.97 91 ARG A N 1
ATOM 730 C CA . ARG A 1 187 ? 5.474 -23.013 6.042 1.00 26.66 91 ARG A CA 1
ATOM 731 C C . ARG A 1 187 ? 4.165 -23.278 5.252 1.00 25.34 91 ARG A C 1
ATOM 732 O O . ARG A 1 187 ? 4.198 -23.931 4.216 1.00 24.31 91 ARG A O 1
ATOM 740 N N . GLN A 1 188 ? 3.036 -22.786 5.741 1.00 24.80 92 GLN A N 1
ATOM 741 C CA . GLN A 1 188 ? 1.776 -22.965 5.038 1.00 25.01 92 GLN A CA 1
ATOM 742 C C . GLN A 1 188 ? 1.836 -22.424 3.611 1.00 23.39 92 GLN A C 1
ATOM 743 O O . GLN A 1 188 ? 1.423 -23.105 2.675 1.00 21.99 92 GLN A O 1
ATOM 749 N N . SER A 1 189 ? 2.399 -21.229 3.440 1.00 23.29 93 SER A N 1
ATOM 750 C CA . SER A 1 189 ? 2.477 -20.607 2.106 1.00 23.16 93 SER A CA 1
ATOM 751 C C . SER A 1 189 ? 3.311 -21.448 1.117 1.00 21.53 93 SER A C 1
ATOM 752 O O . SER A 1 189 ? 2.938 -21.629 -0.039 1.00 21.02 93 SER A O 1
ATOM 755 N N . LEU A 1 190 ? 4.407 -21.988 1.592 1.00 21.11 94 LEU A N 1
ATOM 756 C CA . LEU A 1 190 ? 5.254 -22.831 0.758 1.00 20.86 94 LEU A CA 1
ATOM 757 C C . LEU A 1 190 ? 4.546 -24.143 0.308 1.00 19.65 94 LEU A C 1
ATOM 758 O O . LEU A 1 190 ? 4.632 -24.521 -0.863 1.00 17.47 94 LEU A O 1
ATOM 763 N N . ILE A 1 191 ? 3.905 -24.800 1.270 1.00 19.65 95 ILE A N 1
ATOM 764 C CA . ILE A 1 191 ? 3.175 -26.040 1.079 1.00 20.44 95 ILE A CA 1
ATOM 765 C C . ILE A 1 191 ? 2.099 -25.851 0.025 1.00 21.65 95 ILE A C 1
ATOM 766 O O . ILE A 1 191 ? 1.980 -26.631 -0.914 1.00 20.87 95 ILE A O 1
ATOM 771 N N . MET A 1 192 ? 1.330 -24.797 0.196 1.00 23.86 96 MET A N 1
ATOM 772 C CA . MET A 1 192 ? 0.256 -24.431 -0.727 1.00 26.68 96 MET A CA 1
ATOM 773 C C . MET A 1 192 ? 0.769 -24.204 -2.133 1.00 23.90 96 MET A C 1
ATOM 774 O O . MET A 1 192 ? 0.208 -24.701 -3.098 1.00 22.84 96 MET A O 1
ATOM 779 N N . PHE A 1 193 ? 1.823 -23.408 -2.236 1.00 22.53 97 PHE A N 1
ATOM 780 C CA . PHE A 1 193 ? 2.436 -23.135 -3.519 1.00 21.77 97 PHE A CA 1
ATOM 781 C C . PHE A 1 193 ? 2.917 -24.421 -4.166 1.00 20.94 97 PHE A C 1
ATOM 782 O O . PHE A 1 193 ? 2.622 -24.681 -5.330 1.00 20.43 97 PHE A O 1
ATOM 790 N N . ILE A 1 194 ? 3.661 -25.231 -3.404 1.00 20.76 98 ILE A N 1
ATOM 791 C CA . ILE A 1 194 ? 4.233 -26.473 -3.940 1.00 19.47 98 ILE A CA 1
ATOM 792 C C . ILE A 1 194 ? 3.106 -27.422 -4.354 1.00 19.98 98 ILE A C 1
ATOM 793 O O . ILE A 1 194 ? 3.141 -27.986 -5.417 1.00 19.63 98 ILE A O 1
ATOM 798 N N . SER A 1 195 ? 2.094 -27.574 -3.519 1.00 21.02 99 SER A N 1
ATOM 799 C CA . SER A 1 195 ? 0.981 -28.468 -3.827 1.00 22.19 99 SER A CA 1
ATOM 800 C C . SER A 1 195 ? 0.172 -28.035 -5.075 1.00 22.52 99 SER A C 1
ATOM 801 O O . SER A 1 195 ? -0.185 -28.853 -5.932 1.00 23.17 99 SER A O 1
ATOM 804 N N . ALA A 1 196 ? -0.081 -26.742 -5.204 1.00 22.15 100 ALA A N 1
ATOM 805 C CA . ALA A 1 196 ? -0.712 -26.203 -6.421 1.00 22.10 100 ALA A CA 1
ATOM 806 C C . ALA A 1 196 ? 0.166 -26.433 -7.677 1.00 21.31 100 ALA A C 1
ATOM 807 O O . ALA A 1 196 ? -0.297 -26.916 -8.707 1.00 20.83 100 ALA A O 1
ATOM 809 N N . PHE A 1 197 ? 1.436 -26.087 -7.581 1.00 20.89 101 PHE A N 1
ATOM 810 C CA . PHE A 1 197 ? 2.351 -26.275 -8.717 1.00 21.08 101 PHE A CA 1
ATOM 811 C C . PHE A 1 197 ? 2.312 -27.710 -9.248 1.00 21.96 101 PHE A C 1
ATOM 812 O O . PHE A 1 197 ? 2.205 -27.916 -10.454 1.00 22.40 101 PHE A O 1
ATOM 820 N N . LEU A 1 1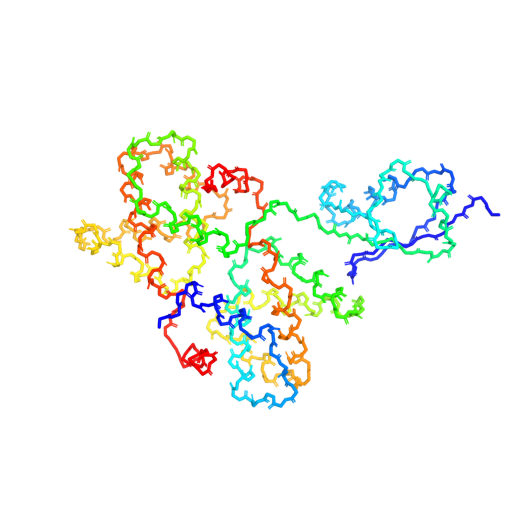98 ? 2.422 -28.676 -8.348 1.00 22.27 102 LEU A N 1
ATOM 821 C CA . LEU A 1 198 ? 2.537 -30.076 -8.736 1.00 24.26 102 LEU A CA 1
ATOM 822 C C . LEU A 1 198 ? 1.226 -30.596 -9.308 1.00 26.40 102 LEU A C 1
ATOM 823 O O . LEU A 1 198 ? 1.222 -31.531 -10.090 1.00 29.24 102 LEU A O 1
ATOM 828 N N . ASN A 1 199 ? 0.115 -29.986 -8.908 1.00 27.46 103 ASN A N 1
ATOM 829 C CA . ASN A 1 199 ? -1.183 -30.360 -9.433 1.00 28.71 103 ASN A CA 1
ATOM 830 C C . ASN A 1 199 ? -1.515 -29.708 -10.763 1.00 28.24 103 ASN A C 1
ATOM 831 O O . ASN A 1 199 ? -2.392 -30.190 -11.444 1.00 29.76 103 ASN A O 1
ATOM 836 N N . ILE A 1 200 ? -0.856 -28.620 -11.133 1.00 26.09 104 ILE A N 1
ATOM 837 C CA . ILE A 1 200 ? -1.151 -27.978 -12.440 1.00 26.40 104 ILE A CA 1
ATOM 838 C C . ILE A 1 200 ? -0.047 -28.152 -13.504 1.00 26.64 104 ILE A C 1
ATOM 839 O O . ILE A 1 200 ? -0.341 -28.184 -14.703 1.00 27.75 104 ILE A O 1
ATOM 844 N N . ALA A 1 201 ? 1.211 -28.271 -13.058 1.00 25.88 105 ALA A N 1
ATOM 845 C CA . ALA A 1 201 ? 2.380 -28.208 -13.943 1.00 25.56 105 ALA A CA 1
ATOM 846 C C . ALA A 1 201 ? 2.388 -29.375 -14.944 1.00 26.19 105 ALA A C 1
ATOM 847 O O . ALA A 1 201 ? 2.711 -29.189 -16.104 1.00 25.08 105 ALA A O 1
ATOM 849 N N . LEU A 1 202 ? 1.979 -30.553 -14.493 1.00 26.94 106 LEU A N 1
ATOM 850 C CA . LEU A 1 202 ? 2.116 -31.755 -15.299 1.00 28.98 106 LEU A CA 1
ATOM 851 C C . LEU A 1 202 ? 1.167 -31.851 -16.499 1.00 30.02 106 LEU A C 1
ATOM 852 O O . LEU A 1 202 ? 1.329 -32.722 -17.326 1.00 31.69 106 LEU A O 1
ATOM 857 N N . GLN A 1 203 ? 0.185 -30.975 -16.605 1.00 30.71 107 GLN A N 1
ATOM 858 C CA . GLN A 1 203 ? -0.710 -30.964 -17.781 1.00 32.05 107 GLN A CA 1
ATOM 859 C C . GLN A 1 203 ? -0.433 -29.778 -18.701 1.00 29.67 107 GLN A C 1
ATOM 860 O O . GLN A 1 203 ? -1.081 -29.629 -19.721 1.00 30.00 107 GLN A O 1
ATOM 866 N N . ILE A 1 204 ? 0.504 -28.915 -18.332 1.00 26.94 108 ILE A N 1
ATOM 867 C CA . ILE A 1 204 ? 0.775 -27.725 -19.135 1.00 26.09 108 ILE A CA 1
ATOM 868 C C . ILE A 1 204 ? 1.922 -28.013 -20.083 1.00 25.21 108 ILE A C 1
ATOM 869 O O . ILE A 1 204 ? 2.921 -28.544 -19.655 1.00 24.36 108 ILE A O 1
ATOM 874 N N . PRO A 1 205 ? 1.776 -27.681 -21.384 1.00 26.31 109 PRO A N 1
ATOM 875 C CA . PRO A 1 205 ? 2.921 -27.803 -22.306 1.00 26.71 109 PRO A CA 1
ATOM 876 C C . PRO A 1 205 ? 4.179 -27.071 -21.818 1.00 25.53 109 PRO A C 1
ATOM 877 O O . PRO A 1 205 ? 4.094 -25.978 -21.258 1.00 23.98 109 PRO A O 1
ATOM 881 N N . CYS A 1 206 ? 5.336 -27.672 -22.039 1.00 26.10 110 CYS A N 1
ATOM 882 C CA . CYS A 1 206 ? 6.567 -27.054 -21.613 1.00 26.53 110 CYS A CA 1
ATOM 883 C C . CYS A 1 206 ? 7.125 -26.109 -22.681 1.00 28.08 110 CYS A C 1
ATOM 884 O O . CYS A 1 206 ? 8.021 -25.354 -22.386 1.00 27.89 110 CYS A O 1
ATOM 887 N N . GLU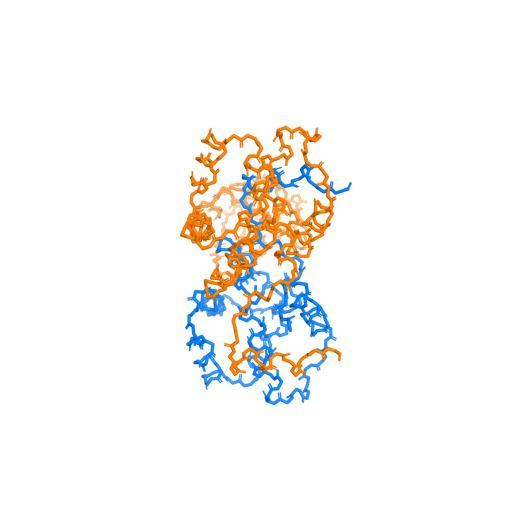 A 1 207 ? 6.568 -26.142 -23.899 1.00 30.99 111 GLU A N 1
ATOM 888 C CA . GLU A 1 207 ? 6.891 -25.213 -25.003 1.00 33.45 111 GLU A CA 1
ATOM 889 C C . GLU A 1 207 ? 5.620 -24.724 -25.698 1.00 35.18 111 GLU A C 1
ATOM 890 O O . GLU A 1 207 ? 4.685 -25.515 -25.888 1.00 35.17 111 GLU A O 1
ATOM 896 N N . SER A 1 208 ? 5.615 -23.465 -26.144 1.00 36.74 112 SER A N 1
ATOM 897 C CA . SER A 1 208 ? 4.438 -22.900 -26.870 1.00 39.82 112 SER A CA 1
ATOM 898 C C . SER A 1 208 ? 4.643 -22.486 -28.330 1.00 41.08 112 SER A C 1
ATOM 899 O O . SER A 1 208 ? 3.653 -22.395 -29.069 1.00 44.87 112 SER A O 1
ATOM 902 N N . SER A 1 209 ? 5.888 -22.206 -28.727 1.00 64.34 113 SER A N 1
ATOM 903 C CA . SER A 1 209 ? 6.214 -21.592 -30.034 1.00 64.67 113 SER A CA 1
ATOM 904 C C . SER A 1 209 ? 5.548 -22.269 -31.237 1.00 62.87 113 SER A C 1
ATOM 905 O O . SER A 1 209 ? 5.726 -23.466 -31.443 1.00 59.12 113 SER A O 1
ATOM 907 N N . SER A 1 210 ? 4.804 -21.492 -32.026 1.00 66.38 114 SER A N 1
ATOM 908 C CA . SER A 1 210 ? 4.135 -21.996 -33.241 1.00 67.62 114 SER A CA 1
ATOM 909 C C . SER A 1 210 ? 5.105 -22.813 -34.100 1.00 64.15 114 SER A C 1
ATOM 910 O O . SER A 1 210 ? 4.792 -23.936 -34.514 1.00 61.55 114 SER A O 1
ATOM 912 N N . VAL A 1 211 ? 6.297 -22.254 -34.319 1.00 65.47 115 VAL A N 1
ATOM 913 C CA . VAL A 1 211 ? 7.411 -22.955 -34.979 1.00 64.52 115 VAL A CA 1
ATOM 914 C C . VAL A 1 211 ? 7.651 -24.342 -34.365 1.00 59.72 115 VAL A C 1
ATOM 915 O O . VAL A 1 211 ? 7.725 -25.343 -35.077 1.00 58.87 115 VAL A O 1
ATOM 917 N N . VAL A 1 212 ? 7.735 -24.393 -33.033 1.00 58.24 116 VAL A N 1
ATOM 918 C CA . VAL A 1 212 ? 7.971 -25.653 -32.315 1.00 53.62 116 VAL A CA 1
ATOM 919 C C . VAL A 1 212 ? 6.792 -26.630 -32.361 1.00 51.88 116 VAL A C 1
ATOM 920 O O . VAL A 1 212 ? 6.980 -27.776 -32.715 1.00 49.89 116 VAL A O 1
ATOM 924 N N . VAL A 1 213 ? 5.588 -26.206 -31.989 1.00 54.78 117 VAL A N 1
ATOM 925 C CA . VAL A 1 213 ? 4.442 -27.130 -32.022 1.00 56.30 117 VAL A CA 1
ATOM 926 C C . VAL A 1 213 ? 4.200 -27.678 -33.440 1.00 57.56 117 VAL A C 1
ATOM 927 O O . VAL A 1 213 ? 3.974 -28.882 -33.609 1.00 56.38 117 VAL A O 1
ATOM 931 N N . SER A 1 214 ? 4.271 -26.806 -34.449 1.00 60.85 118 SER A N 1
ATOM 932 C CA . SER A 1 214 ? 4.038 -27.220 -35.840 1.00 64.43 118 SER A CA 1
ATOM 933 C C . SER A 1 214 ? 4.994 -28.357 -36.189 1.00 61.96 118 SER A C 1
ATOM 934 O O . SER A 1 214 ? 4.554 -29.452 -36.576 1.00 64.58 118 SER A O 1
ATOM 936 N N . GLY A 1 215 ? 6.291 -28.108 -36.006 1.00 59.38 119 GLY A N 1
ATOM 937 C CA . GLY A 1 215 ? 7.332 -29.104 -36.296 1.00 57.53 119 GLY A CA 1
ATOM 938 C C . GLY A 1 215 ? 7.134 -30.442 -35.606 1.00 54.23 119 GLY A C 1
ATOM 939 O O . GLY A 1 215 ? 7.118 -31.492 -36.252 1.00 55.33 119 GLY A O 1
ATOM 940 N N . LEU A 1 216 ? 6.947 -30.407 -34.294 1.00 50.26 120 LEU A N 1
ATOM 941 C CA . LEU A 1 216 ? 6.967 -31.623 -33.496 1.00 48.25 120 LEU A CA 1
ATOM 942 C C . LEU A 1 216 ? 5.725 -32.493 -33.700 1.00 50.14 120 LEU A C 1
ATOM 943 O O . LEU A 1 216 ? 5.747 -33.680 -33.385 1.00 50.30 120 LEU A O 1
ATOM 948 N N . ALA A 1 217 ? 4.656 -31.910 -34.231 1.00 53.74 121 ALA A N 1
ATOM 949 C CA . ALA A 1 217 ? 3.410 -32.644 -34.487 1.00 58.08 121 ALA A CA 1
ATOM 950 C C . ALA A 1 217 ? 3.704 -33.906 -35.286 1.00 57.90 121 ALA A C 1
ATOM 951 O O . ALA A 1 217 ? 3.353 -35.013 -34.874 1.00 59.82 121 ALA A O 1
ATOM 953 N N . THR A 1 218 ? 4.388 -33.711 -36.411 1.00 56.51 122 THR A N 1
ATOM 954 C CA . THR A 1 218 ? 4.856 -34.780 -37.301 1.00 57.05 122 THR A CA 1
ATOM 955 C C . THR A 1 218 ? 5.592 -35.964 -36.662 1.00 53.49 122 THR A C 1
ATOM 956 O O . THR A 1 218 ? 5.740 -36.991 -37.313 1.00 54.69 122 THR A O 1
ATOM 960 N N . LEU A 1 219 ? 6.082 -35.818 -35.428 1.00 49.96 123 LEU A N 1
ATOM 961 C CA . LEU A 1 219 ? 6.951 -36.833 -34.807 1.00 48.54 123 LEU A CA 1
ATOM 962 C C . LEU A 1 219 ? 6.233 -37.791 -33.856 1.00 52.59 123 LEU A C 1
ATOM 963 O O . LEU A 1 219 ? 6.772 -38.855 -33.532 1.00 51.72 123 LEU A O 1
ATOM 968 N N . TYR A 1 220 ? 5.031 -37.431 -33.415 1.00 58.75 124 TYR A N 1
ATOM 969 C CA . TYR A 1 220 ? 4.230 -38.329 -32.576 1.00 69.13 124 TYR A CA 1
ATOM 970 C C . TYR A 1 220 ? 4.066 -39.704 -33.273 1.00 78.33 124 TYR A C 1
ATOM 971 O O . TYR A 1 220 ? 3.749 -39.756 -34.465 1.00 79.00 124 TYR A O 1
ATOM 973 N N . PRO A 1 221 ? 4.347 -40.817 -32.553 1.00 50.51 125 PRO A N 1
ATOM 974 C CA . PRO A 1 221 ? 3.968 -42.166 -33.052 1.00 55.51 125 PRO A CA 1
ATOM 975 C C . PRO A 1 221 ? 2.450 -42.371 -33.179 1.00 54.58 125 PRO A C 1
ATOM 976 O O . PRO A 1 221 ? 1.970 -42.732 -34.251 1.00 62.59 125 PRO A O 1
ATOM 980 N N . GLU B 1 19 ? -33.335 -1.825 -18.553 1.00 53.91 -77 GLU B N 1
ATOM 981 C CA . GLU B 1 19 ? -31.902 -1.547 -18.827 1.00 50.82 -77 GLU B CA 1
ATOM 982 C C . GLU B 1 19 ? -31.537 -2.165 -20.166 1.00 49.13 -77 GLU B C 1
ATOM 983 O O . GLU B 1 19 ? -31.679 -3.381 -20.357 1.00 49.74 -77 GLU B O 1
ATOM 985 N N . THR B 1 20 ? -31.082 -1.338 -21.102 1.00 48.54 -76 THR B N 1
ATOM 986 C CA . THR B 1 20 ? -30.591 -1.849 -22.385 1.00 46.80 -76 THR B CA 1
ATOM 987 C C . THR B 1 20 ? -29.086 -2.114 -22.331 1.00 43.70 -76 THR B C 1
ATOM 988 O O . THR B 1 20 ? -28.555 -2.792 -23.208 1.00 42.39 -76 THR B O 1
ATOM 992 N N . HIS B 1 21 ? -28.412 -1.564 -21.319 1.00 42.17 -75 HIS B N 1
ATOM 993 C CA . HIS B 1 21 ? -26.974 -1.781 -21.111 1.00 39.95 -75 HIS B CA 1
ATOM 994 C C . HIS B 1 21 ? -26.692 -2.739 -19.978 1.00 35.62 -75 HIS B C 1
ATOM 995 O O . HIS B 1 21 ? -27.546 -2.973 -19.126 1.00 35.09 -75 HIS B O 1
ATOM 1002 N N . ILE B 1 22 ? -25.469 -3.265 -19.961 1.00 31.69 -74 ILE B N 1
ATOM 1003 C CA . ILE B 1 22 ? -24.990 -4.164 -18.928 1.00 29.31 -74 ILE B CA 1
ATOM 1004 C C . ILE B 1 22 ? -23.515 -3.872 -18.633 1.00 27.85 -74 ILE B C 1
ATOM 1005 O O . ILE B 1 22 ? -22.710 -3.610 -19.548 1.00 27.21 -74 ILE B O 1
ATOM 1010 N N . ASN B 1 23 ? -23.157 -3.917 -17.359 1.00 25.90 -73 ASN B N 1
ATOM 1011 C CA . ASN B 1 23 ? -21.772 -3.793 -16.958 1.00 25.06 -73 ASN B CA 1
ATOM 1012 C C . ASN B 1 23 ? -21.193 -5.171 -16.781 1.00 23.13 -73 ASN B C 1
ATOM 1013 O O . ASN B 1 23 ? -21.830 -6.020 -16.168 1.00 22.92 -73 ASN B O 1
ATOM 1018 N N . LEU B 1 24 ? -19.989 -5.372 -17.307 1.00 22.03 -72 LEU B N 1
ATOM 1019 C CA . LEU B 1 24 ? -19.310 -6.659 -17.275 1.00 21.53 -72 LEU B CA 1
ATOM 1020 C C . LEU B 1 24 ? -17.837 -6.421 -16.990 1.00 22.63 -72 LEU B C 1
ATOM 1021 O O . LEU B 1 24 ? -17.282 -5.414 -17.411 1.00 23.15 -72 LEU B O 1
ATOM 1026 N N . LYS B 1 25 ? -17.226 -7.365 -16.282 1.00 22.85 -71 LYS B N 1
ATOM 1027 C CA . LYS B 1 25 ? -15.818 -7.337 -15.965 1.00 23.20 -71 LYS B CA 1
ATOM 1028 C C . LYS B 1 25 ? -15.173 -8.483 -16.756 1.00 22.54 -71 LYS B C 1
ATOM 1029 O O . LYS B 1 25 ? -15.699 -9.590 -16.748 1.00 21.68 -71 LYS B O 1
ATOM 1035 N N . VAL B 1 26 ? -14.076 -8.211 -17.464 1.00 21.49 -70 VAL B N 1
ATOM 1036 C CA . VAL B 1 26 ? -13.231 -9.259 -18.014 1.00 20.93 -70 VAL B CA 1
ATOM 1037 C C . VAL B 1 26 ? -11.923 -9.317 -17.181 1.00 21.87 -70 VAL B C 1
ATOM 1038 O O . VAL B 1 26 ? -11.280 -8.281 -16.911 1.00 22.75 -70 VAL B O 1
ATOM 1042 N N . SER B 1 27 ? -11.580 -10.510 -16.693 1.00 20.83 -69 SER B N 1
ATOM 1043 C CA . SER B 1 27 ? -10.374 -10.688 -15.889 1.00 21.89 -69 SER B CA 1
ATOM 1044 C C . SER B 1 27 ? -9.596 -11.945 -16.273 1.00 21.89 -69 SER B C 1
ATOM 1045 O O . SER B 1 27 ? -10.185 -12.945 -16.598 1.00 20.66 -69 SER B O 1
ATOM 1048 N N . ASP B 1 28 ? -8.269 -11.890 -16.223 1.00 23.24 -68 ASP B N 1
ATOM 1049 C CA . ASP B 1 28 ? -7.466 -13.103 -16.352 1.00 24.60 -68 ASP B CA 1
ATOM 1050 C C . ASP B 1 28 ? -6.831 -13.542 -15.022 1.00 25.14 -68 ASP B C 1
ATOM 1051 O O . ASP B 1 28 ? -5.960 -14.410 -15.016 1.00 26.58 -68 ASP B O 1
ATOM 1056 N N . GLY B 1 29 ? -7.261 -12.938 -13.916 1.00 24.53 -67 GLY B N 1
ATOM 1057 C CA . GLY B 1 29 ? -6.686 -13.203 -12.587 1.00 25.58 -67 GLY B CA 1
ATOM 1058 C C . GLY B 1 29 ? -5.710 -12.137 -12.125 1.00 26.77 -67 GLY B C 1
ATOM 1059 O O . GLY B 1 29 ? -5.523 -11.952 -10.923 1.00 27.27 -67 GLY B O 1
ATOM 1060 N N . SER B 1 30 ? -5.067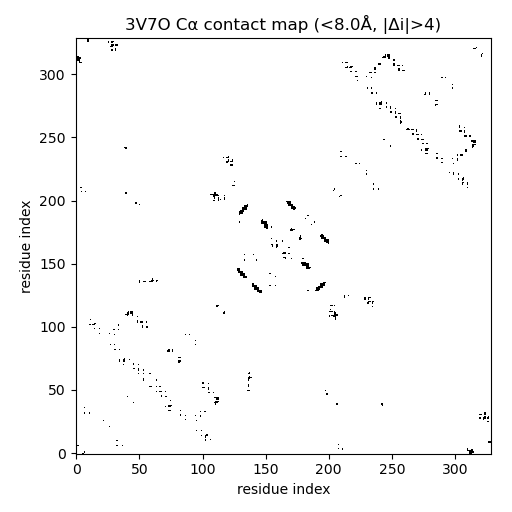 -11.456 -13.075 1.00 27.84 -66 SER B N 1
ATOM 1061 C CA . SER B 1 30 ? -4.074 -10.390 -12.786 1.00 30.60 -66 SER B CA 1
ATOM 1062 C C . SER B 1 30 ? -4.561 -9.022 -13.252 1.00 30.72 -66 SER B C 1
ATOM 1063 O O . SER B 1 30 ? -4.563 -8.055 -12.501 1.00 32.34 -66 SER B O 1
ATOM 1066 N N . SER B 1 31 ? -4.947 -8.968 -14.516 1.00 29.62 -65 SER B N 1
ATOM 1067 C CA . SER B 1 31 ? -5.410 -7.747 -15.153 1.00 29.81 -65 SER B CA 1
ATOM 1068 C C . SER B 1 31 ? -6.931 -7.859 -15.284 1.00 27.27 -65 SER B C 1
ATOM 1069 O O . SER B 1 31 ? -7.449 -8.848 -15.800 1.00 24.70 -65 SER B O 1
ATOM 1072 N N . GLU B 1 32 ? -7.644 -6.890 -14.735 1.00 26.66 -64 GLU B N 1
ATOM 1073 C CA . GLU B 1 32 ? -9.081 -6.876 -14.843 1.00 26.89 -64 GLU B CA 1
ATOM 1074 C C . GLU B 1 32 ? -9.555 -5.567 -15.464 1.00 25.25 -64 GLU B C 1
ATOM 1075 O O . GLU B 1 32 ? -8.937 -4.531 -15.291 1.00 24.83 -64 GLU B O 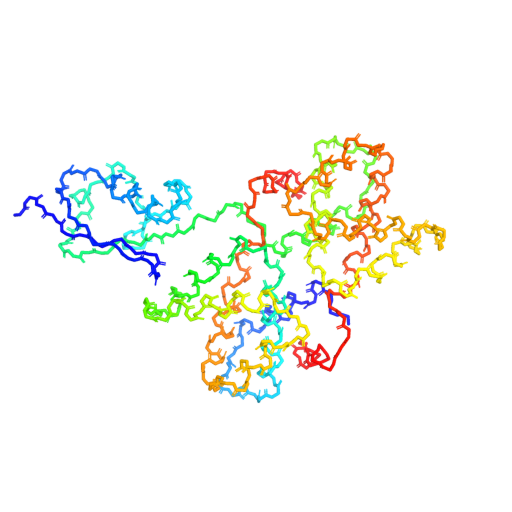1
ATOM 1081 N N . ILE B 1 33 ? -10.626 -5.641 -16.241 1.00 23.45 -63 ILE B N 1
ATOM 1082 C CA . ILE B 1 33 ? -11.171 -4.463 -16.892 1.00 23.47 -63 ILE B CA 1
ATOM 1083 C C . ILE B 1 33 ? -12.681 -4.419 -16.764 1.00 22.38 -63 ILE B C 1
ATOM 1084 O O . ILE B 1 33 ? -13.372 -5.399 -17.034 1.00 20.07 -63 ILE B O 1
ATOM 1089 N N . PHE B 1 34 ? -13.168 -3.246 -16.380 1.00 23.34 -62 PHE B N 1
ATOM 1090 C CA . PHE B 1 34 ? -14.571 -3.015 -16.123 1.00 24.13 -62 PHE B CA 1
ATOM 1091 C C . PHE B 1 34 ? -15.214 -2.368 -17.328 1.00 24.72 -62 PHE B C 1
ATOM 1092 O O . PHE B 1 34 ? -14.927 -1.212 -17.636 1.00 25.95 -62 PHE B O 1
ATOM 1100 N N . PHE B 1 35 ? -16.080 -3.107 -18.024 1.00 23.71 -61 PHE B N 1
ATOM 1101 C CA . PHE B 1 35 ? -16.685 -2.599 -19.239 1.00 24.12 -61 PHE B CA 1
ATOM 1102 C C . PHE B 1 35 ? -18.160 -2.244 -19.068 1.00 26.06 -61 PHE B C 1
ATOM 1103 O O . PHE B 1 35 ? -18.810 -2.642 -18.100 1.00 26.99 -61 PHE B O 1
ATOM 1111 N N . LYS B 1 36 ? -18.688 -1.518 -20.045 1.00 27.74 -60 LYS B N 1
ATOM 1112 C CA . LYS B 1 36 ? -20.125 -1.371 -20.226 1.00 29.39 -60 LYS B CA 1
ATOM 1113 C C . LYS B 1 36 ? -20.463 -1.549 -21.692 1.00 29.82 -60 LYS B C 1
ATOM 1114 O O . LYS B 1 36 ? -19.872 -0.903 -22.531 1.00 32.25 -60 LYS B O 1
ATOM 1120 N N . ILE B 1 37 ? -21.385 -2.443 -22.006 1.00 30.17 -59 ILE B N 1
ATOM 1121 C CA . ILE B 1 37 ? -21.935 -2.492 -23.334 1.00 32.72 -59 ILE B CA 1
ATOM 1122 C C . ILE B 1 37 ? -23.442 -2.720 -23.364 1.00 33.61 -59 ILE B C 1
ATOM 1123 O O . ILE B 1 37 ? -24.051 -3.071 -22.367 1.00 32.41 -59 ILE B O 1
ATOM 1128 N N . LYS B 1 38 ? -24.003 -2.507 -24.547 1.00 35.78 -58 LYS B N 1
ATOM 1129 C CA . LYS B 1 38 ? -25.396 -2.787 -24.857 1.00 38.41 -58 LYS B CA 1
ATOM 1130 C C . LYS B 1 38 ? -25.626 -4.297 -24.931 1.00 36.86 -58 LYS B C 1
ATOM 1131 O O . LYS B 1 38 ? -24.781 -5.040 -25.445 1.00 34.48 -58 LYS B O 1
ATOM 1137 N N . LYS B 1 39 ? -26.780 -4.740 -24.438 1.00 37.77 -57 LYS B N 1
ATOM 1138 C CA . LYS B 1 39 ? -27.090 -6.174 -24.342 1.00 38.28 -57 LYS B CA 1
ATOM 1139 C C . LYS B 1 39 ? -27.207 -6.914 -25.686 1.00 38.57 -57 LYS B C 1
ATOM 1140 O O . LYS B 1 39 ? -26.948 -8.110 -25.751 1.00 37.18 -57 LYS B O 1
ATOM 1146 N N . THR B 1 40 ? -27.568 -6.210 -26.756 1.00 40.36 -56 THR B N 1
ATOM 1147 C CA . THR B 1 40 ? -27.662 -6.823 -28.089 1.00 41.08 -56 THR B CA 1
ATOM 1148 C C . THR B 1 40 ? -26.347 -6.759 -28.872 1.00 39.87 -56 THR B C 1
ATOM 1149 O O . THR B 1 40 ? -26.268 -7.292 -29.970 1.00 41.07 -56 THR B O 1
ATOM 1153 N N . THR B 1 41 ? -25.325 -6.112 -28.317 1.00 38.00 -55 THR B N 1
ATOM 1154 C CA . THR B 1 41 ? -24.006 -5.993 -28.984 1.00 38.31 -55 THR B CA 1
ATOM 1155 C C . THR B 1 41 ? -23.134 -7.250 -28.761 1.00 36.03 -55 THR B C 1
ATOM 1156 O O . THR B 1 41 ? -23.013 -7.712 -27.622 1.00 33.74 -55 THR B O 1
ATOM 1160 N N . PRO B 1 42 ? -22.528 -7.800 -29.839 1.00 36.16 -54 PRO B N 1
ATOM 1161 C CA . PRO B 1 42 ? -21.643 -8.961 -29.683 1.00 34.41 -54 PRO B CA 1
ATOM 1162 C C . PRO B 1 42 ? -20.463 -8.658 -28.787 1.00 32.78 -54 PRO B C 1
ATOM 1163 O O . PRO B 1 42 ? -20.016 -7.516 -28.718 1.00 33.28 -54 PRO B O 1
ATOM 1167 N N . LEU B 1 43 ? -19.973 -9.690 -28.110 1.00 30.61 -53 LEU B N 1
ATOM 1168 C CA . LEU B 1 43 ? -18.940 -9.523 -27.092 1.00 29.30 -53 LEU B CA 1
ATOM 1169 C C . LEU B 1 43 ? -17.554 -9.263 -27.694 1.00 29.63 -53 LEU B C 1
ATOM 1170 O O . LEU B 1 43 ? -16.638 -8.829 -26.979 1.00 27.35 -53 LEU B O 1
ATOM 1175 N N . ARG B 1 44 ? -17.425 -9.523 -28.997 1.00 31.90 -52 ARG B N 1
ATOM 1176 C CA . ARG B 1 44 ? -16.203 -9.268 -29.770 1.00 34.19 -52 ARG B CA 1
ATOM 1177 C C . ARG B 1 44 ? -15.429 -8.012 -29.356 1.00 33.76 -52 ARG 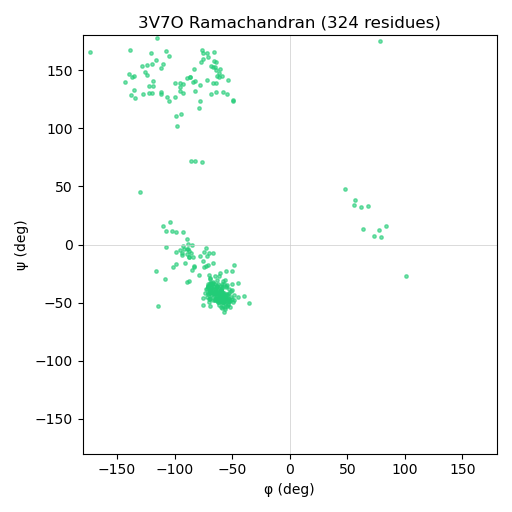B C 1
ATOM 1178 O O . ARG B 1 44 ? -14.230 -8.089 -29.129 1.00 33.35 -52 ARG B O 1
ATOM 1186 N N . ARG B 1 45 ? -16.090 -6.867 -29.253 1.00 34.39 -51 ARG B N 1
ATOM 1187 C CA . ARG B 1 45 ? -15.341 -5.645 -28.989 1.00 36.32 -51 ARG B CA 1
ATOM 1188 C C . ARG B 1 45 ? -14.724 -5.653 -27.608 1.00 32.90 -51 ARG B C 1
ATOM 1189 O O . ARG B 1 45 ? -13.620 -5.151 -27.434 1.00 33.64 -51 ARG B O 1
ATOM 1197 N N . LEU B 1 46 ? -15.394 -6.256 -26.634 1.00 31.39 -50 LEU B N 1
ATOM 1198 C CA . LEU B 1 46 ? -14.803 -6.385 -25.308 1.00 29.18 -50 LEU B CA 1
ATOM 1199 C C . LEU B 1 46 ? -13.645 -7.342 -25.344 1.00 28.04 -50 LEU B C 1
ATOM 1200 O O . LEU B 1 46 ? -12.606 -7.076 -24.739 1.00 27.83 -50 LEU B O 1
ATOM 1205 N N . MET B 1 47 ? -13.796 -8.447 -26.062 1.00 28.11 -49 MET B N 1
ATOM 1206 C CA . MET B 1 47 ? -12.700 -9.406 -26.178 1.00 28.26 -49 MET B CA 1
ATOM 1207 C C . MET B 1 47 ? -11.475 -8.755 -26.826 1.00 28.96 -49 MET B C 1
ATOM 1208 O O . MET B 1 47 ? -10.343 -8.931 -26.364 1.00 27.71 -49 MET B O 1
ATOM 1213 N N . GLU B 1 48 ? -11.714 -7.991 -27.886 1.00 30.52 -48 GLU B N 1
ATOM 1214 C CA . GLU B 1 48 ? -10.647 -7.299 -28.597 1.00 32.54 -48 GLU B CA 1
ATOM 1215 C C . GLU B 1 48 ? -9.969 -6.248 -27.727 1.00 30.83 -48 GLU B C 1
ATOM 1216 O O . GLU B 1 48 ? -8.756 -6.139 -27.737 1.00 31.78 -48 GLU B O 1
ATOM 1222 N N . ALA B 1 49 ? -10.738 -5.498 -26.948 1.00 29.57 -47 ALA B N 1
ATOM 1223 C CA . ALA B 1 49 ? -10.149 -4.486 -26.072 1.00 29.70 -47 ALA B CA 1
ATOM 1224 C C . ALA B 1 49 ? -9.340 -5.128 -24.927 1.00 30.25 -47 ALA B C 1
ATOM 1225 O O . ALA B 1 49 ? -8.325 -4.579 -24.500 1.00 32.15 -47 ALA B O 1
ATOM 1227 N N . PHE B 1 50 ? -9.759 -6.289 -24.435 1.00 27.92 -46 PHE B N 1
ATOM 1228 C CA . PHE B 1 50 ? -9.000 -6.915 -23.372 1.00 27.62 -46 PHE B CA 1
ATOM 1229 C C . PHE B 1 50 ? -7.690 -7.480 -23.893 1.00 28.45 -46 PHE B C 1
ATOM 1230 O O . PHE B 1 50 ? -6.651 -7.286 -23.280 1.00 28.84 -46 PHE B O 1
ATOM 1238 N N . ALA B 1 51 ? -7.737 -8.168 -25.027 1.00 29.40 -45 ALA B N 1
ATOM 1239 C CA . ALA B 1 51 ? -6.532 -8.704 -25.635 1.00 30.94 -45 ALA B CA 1
ATOM 1240 C C . ALA B 1 51 ? -5.542 -7.562 -25.922 1.00 34.10 -45 ALA B C 1
ATOM 1241 O O . ALA B 1 51 ? -4.360 -7.624 -25.539 1.00 35.45 -45 ALA B O 1
ATOM 1243 N N . LYS B 1 52 ? -6.046 -6.508 -26.559 1.00 35.88 -44 LYS B N 1
ATOM 1244 C CA . LYS B 1 52 ? -5.266 -5.300 -26.849 1.00 39.08 -44 LYS B CA 1
ATOM 1245 C C . LYS B 1 52 ? -4.510 -4.775 -25.631 1.00 40.43 -44 LYS B C 1
ATOM 1246 O O . LYS B 1 52 ? -3.346 -4.428 -25.745 1.00 42.14 -44 LYS B O 1
ATOM 1252 N N . ARG B 1 53 ? -5.154 -4.751 -24.462 1.00 40.41 -43 ARG B N 1
ATOM 1253 C CA . ARG B 1 53 ? -4.520 -4.269 -23.222 1.00 41.81 -43 ARG B CA 1
ATOM 1254 C C . ARG B 1 53 ? -3.408 -5.196 -22.696 1.00 42.37 -43 ARG B C 1
ATOM 1255 O O . ARG B 1 53 ? -2.483 -4.751 -22.027 1.00 42.04 -43 ARG B O 1
ATOM 1263 N N . GLN B 1 54 ? -3.514 -6.488 -22.980 1.00 42.15 -42 GLN B N 1
ATOM 1264 C CA . GLN B 1 54 ? -2.451 -7.425 -22.637 1.00 42.24 -42 GLN B CA 1
ATOM 1265 C C . GLN B 1 54 ? -1.396 -7.434 -23.745 1.00 44.94 -42 GLN B C 1
ATOM 1266 O O . GLN B 1 54 ? -0.421 -8.166 -23.667 1.00 45.87 -42 GLN B O 1
ATOM 1272 N N . GLY B 1 55 ? -1.607 -6.634 -24.789 1.00 47.40 -41 GLY B N 1
ATOM 1273 C CA . GLY B 1 55 ? -0.720 -6.610 -25.940 1.00 49.07 -41 GLY B CA 1
ATOM 1274 C C . GLY B 1 55 ? -0.804 -7.904 -26.721 1.00 49.93 -41 GLY B C 1
ATOM 1275 O O . GLY B 1 55 ? 0.179 -8.328 -27.303 1.00 51.28 -41 GLY B O 1
ATOM 1276 N N . LYS B 1 56 ? -1.978 -8.526 -26.751 1.00 49.08 -40 LYS B N 1
ATOM 1277 C CA . LYS B 1 56 ? -2.140 -9.834 -27.391 1.00 50.84 -40 LYS B CA 1
ATOM 1278 C C . LYS B 1 56 ? -3.158 -9.781 -28.522 1.00 50.24 -40 LYS B C 1
ATOM 1279 O O . LYS B 1 56 ? -3.927 -8.840 -28.643 1.00 49.28 -40 LYS B O 1
ATOM 1285 N N . GLU B 1 57 ? -3.152 -10.809 -29.354 1.00 52.59 -39 GLU B N 1
ATOM 1286 C CA . GLU B 1 57 ? -4.173 -10.962 -30.375 1.00 54.22 -39 GLU B CA 1
ATOM 1287 C C . GLU B 1 57 ? -5.339 -11.687 -29.728 1.00 49.81 -39 GLU B C 1
ATOM 1288 O O . GLU B 1 57 ? -5.128 -12.554 -28.892 1.00 48.05 -39 GLU B O 1
ATOM 1294 N N . MET B 1 58 ? -6.559 -11.338 -30.121 1.00 49.33 -38 MET B N 1
ATOM 1295 C CA . MET B 1 58 ? -7.765 -11.933 -29.546 1.00 49.42 -38 MET B CA 1
ATOM 1296 C C . MET B 1 58 ? -7.714 -13.470 -29.561 1.00 49.28 -38 MET B C 1
ATOM 1297 O O . MET B 1 58 ? -8.114 -14.124 -28.595 1.00 47.01 -38 MET B O 1
ATOM 1302 N N . ASP B 1 59 ? -7.196 -14.026 -30.651 1.00 50.94 -37 ASP B N 1
ATOM 1303 C CA . ASP B 1 59 ? -7.064 -15.475 -30.832 1.00 52.46 -37 ASP B CA 1
ATOM 1304 C C . ASP B 1 59 ? -5.961 -16.167 -29.995 1.00 49.85 -37 ASP B C 1
ATOM 1305 O O . ASP B 1 59 ? -5.797 -17.397 -30.084 1.00 49.97 -37 ASP B O 1
ATOM 1310 N N . SER B 1 60 ? -5.178 -15.400 -29.228 1.00 45.72 -36 SER B N 1
ATOM 1311 C CA . SER B 1 60 ? -4.260 -15.996 -28.248 1.00 43.65 -36 SER B CA 1
ATOM 1312 C C . SER B 1 60 ? -4.972 -16.192 -26.903 1.00 39.41 -36 SER B C 1
ATOM 1313 O O . SER B 1 60 ? -4.411 -16.768 -25.980 1.00 39.98 -36 SER B O 1
ATOM 1316 N N . LEU B 1 61 ? -6.221 -15.735 -26.813 1.00 36.15 -35 LEU B N 1
ATOM 1317 C CA . LEU B 1 61 ? -7.023 -15.867 -25.613 1.00 33.16 -35 LEU B CA 1
ATOM 1318 C C . LEU B 1 61 ? -8.341 -16.580 -25.862 1.00 32.83 -35 LEU B C 1
ATOM 1319 O O . LEU B 1 61 ? -8.852 -16.555 -26.941 1.00 33.60 -35 LEU B O 1
ATOM 1324 N N . ARG B 1 62 ? -8.895 -17.200 -24.835 1.00 33.22 -34 ARG B N 1
ATOM 1325 C CA . ARG B 1 62 ? -10.265 -17.687 -24.893 1.00 34.28 -34 ARG B CA 1
ATOM 1326 C C . ARG B 1 62 ? -11.059 -17.124 -23.710 1.00 31.83 -34 ARG B C 1
ATOM 1327 O O . ARG B 1 62 ? -10.512 -16.844 -22.640 1.00 31.52 -34 ARG B O 1
ATOM 1335 N N . PHE B 1 63 ? -12.348 -16.913 -23.915 1.00 29.14 -33 PHE B N 1
ATOM 1336 C CA . PHE B 1 63 ? -13.161 -16.280 -22.903 1.00 27.22 -33 PHE B CA 1
ATOM 1337 C C . PHE B 1 63 ? -14.296 -17.198 -22.460 1.00 27.15 -33 PHE B C 1
ATOM 1338 O O . PHE B 1 63 ? -15.030 -17.756 -23.292 1.00 28.12 -33 PHE B O 1
ATOM 1346 N N . LEU B 1 64 ? -14.423 -17.338 -21.144 1.00 26.32 -32 LEU B N 1
ATOM 1347 C CA . LEU B 1 64 ? -15.381 -18.238 -20.525 1.00 26.65 -32 LEU B CA 1
ATOM 1348 C C . LEU B 1 64 ? -16.366 -17.459 -19.661 1.00 26.20 -32 LEU B C 1
ATOM 1349 O O . LEU B 1 64 ? -16.005 -16.492 -18.973 1.00 24.23 -32 LEU B O 1
ATOM 1354 N N . TYR B 1 65 ? -17.617 -17.894 -19.728 1.00 26.98 -31 TYR B N 1
ATOM 1355 C CA . TYR B 1 65 ? -18.681 -17.412 -18.879 1.00 26.97 -31 TYR B CA 1
ATOM 1356 C C . TYR B 1 65 ? -19.342 -18.637 -18.246 1.00 29.39 -31 TYR B C 1
ATOM 1357 O O . TYR B 1 65 ? -19.703 -19.591 -18.937 1.00 29.60 -31 TYR B O 1
ATOM 1366 N N . ASP B 1 66 ? -19.485 -18.600 -16.930 1.00 31.27 -30 ASP B N 1
ATOM 1367 C CA . ASP B 1 66 ? -19.974 -19.743 -16.165 1.00 34.26 -30 ASP B CA 1
ATOM 1368 C C . ASP B 1 66 ? -19.248 -21.041 -16.573 1.00 35.21 -30 ASP B C 1
ATOM 1369 O O . ASP B 1 66 ? -19.876 -22.051 -16.836 1.00 39.54 -30 ASP B O 1
ATOM 1374 N N . GLY B 1 67 ? -17.923 -20.993 -16.655 1.00 32.94 -29 GLY B N 1
ATOM 1375 C CA . GLY B 1 67 ? -17.124 -22.156 -16.997 1.00 32.93 -29 GLY B CA 1
ATOM 1376 C C . GLY B 1 67 ? -17.172 -22.612 -18.450 1.00 33.89 -29 GLY B C 1
ATOM 1377 O O . GLY B 1 67 ? -16.609 -23.666 -18.777 1.00 35.80 -29 GLY B O 1
ATOM 1378 N N . ILE B 1 68 ? -17.815 -21.843 -19.328 1.00 31.92 -28 ILE B N 1
ATOM 1379 C CA . ILE B 1 68 ? -18.082 -22.300 -20.686 1.00 33.23 -28 ILE B CA 1
ATOM 1380 C C . ILE B 1 68 ? -17.480 -21.358 -21.700 1.00 32.26 -28 ILE B C 1
ATOM 1381 O O . ILE B 1 68 ? -17.721 -20.149 -21.659 1.00 31.33 -28 ILE B O 1
ATOM 1386 N N . ARG B 1 69 ? -16.748 -21.898 -22.656 1.00 32.90 -27 ARG B N 1
ATOM 1387 C CA . ARG B 1 69 ? -16.185 -21.028 -23.658 1.00 34.28 -27 ARG B CA 1
ATOM 1388 C C . ARG B 1 69 ? -17.270 -20.360 -24.488 1.00 33.43 -27 ARG B C 1
ATOM 1389 O O . ARG B 1 69 ? -18.183 -21.030 -25.003 1.00 35.01 -27 ARG B O 1
ATOM 1397 N N . ILE B 1 70 ? -17.140 -19.047 -24.633 1.00 31.32 -26 ILE B N 1
ATOM 1398 C CA . ILE B 1 70 ? -18.067 -18.281 -25.445 1.00 32.85 -26 ILE B CA 1
ATOM 1399 C C . ILE B 1 70 ? -17.382 -17.642 -26.645 1.00 33.92 -26 ILE B C 1
ATOM 1400 O O . ILE B 1 70 ? -16.158 -17.461 -26.671 1.00 34.50 -26 ILE B O 1
ATOM 1405 N N . GLN B 1 71 ? -18.189 -17.305 -27.640 1.00 34.77 -25 GLN B N 1
ATOM 1406 C CA . GLN B 1 71 ? -17.675 -16.905 -28.932 1.00 35.90 -25 GLN B CA 1
ATOM 1407 C C . GLN B 1 71 ? -17.960 -15.424 -29.180 1.00 34.61 -25 GLN B C 1
ATOM 1408 O O . GLN B 1 71 ? -18.924 -14.857 -28.656 1.00 33.56 -25 GLN B O 1
ATOM 1414 N N . ALA B 1 72 ? -17.098 -14.816 -29.984 1.00 34.23 -24 ALA B N 1
ATOM 1415 C CA . ALA B 1 72 ? -17.091 -13.371 -30.228 1.00 33.00 -24 ALA B CA 1
ATOM 1416 C C . ALA B 1 72 ? -18.423 -12.829 -30.778 1.00 32.92 -24 ALA B C 1
ATOM 1417 O O . ALA B 1 72 ? -18.795 -11.689 -30.478 1.00 31.30 -24 ALA B O 1
ATOM 1419 N N . ASP B 1 73 ? -19.145 -13.638 -31.549 1.00 33.31 -23 ASP B N 1
ATOM 1420 C CA . ASP B 1 73 ? -20.432 -13.198 -32.105 1.00 35.48 -23 ASP B CA 1
ATOM 1421 C C . ASP B 1 73 ? -21.611 -13.231 -31.128 1.00 35.13 -23 ASP B C 1
ATOM 1422 O O . ASP B 1 73 ? -22.658 -12.692 -31.449 1.00 36.11 -23 ASP B O 1
ATOM 1427 N N . GLN B 1 74 ? -21.451 -13.834 -29.943 1.00 32.64 -22 GLN B N 1
ATOM 1428 C CA . GLN B 1 74 ? -22.562 -13.957 -28.998 1.00 31.78 -22 GLN B CA 1
ATOM 1429 C C . GLN B 1 74 ? -22.751 -12.703 -28.144 1.00 30.00 -22 GLN B C 1
ATOM 1430 O O . GLN B 1 74 ? -21.809 -11.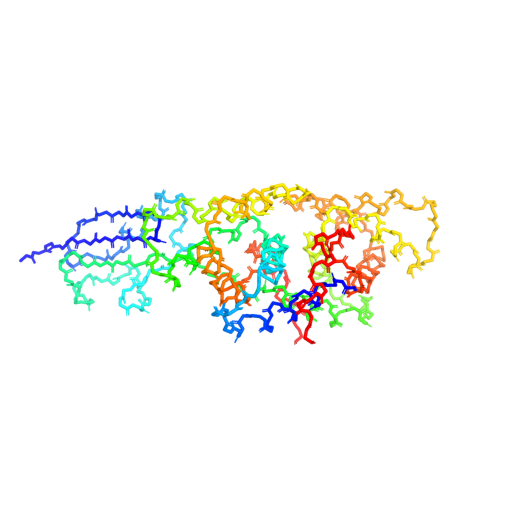964 -27.874 1.00 30.68 -22 GLN B O 1
ATOM 1436 N N . THR B 1 75 ? -23.981 -12.464 -27.734 1.00 29.69 -21 THR B N 1
ATOM 1437 C CA . THR B 1 75 ? -24.343 -11.230 -27.049 1.00 29.66 -21 THR B CA 1
ATOM 1438 C C . THR B 1 75 ? -24.670 -11.499 -25.573 1.00 28.93 -21 THR B C 1
ATOM 1439 O O . THR B 1 75 ? -25.066 -12.610 -25.215 1.00 28.67 -21 THR B O 1
ATOM 1443 N N . PRO B 1 76 ? -24.519 -10.480 -24.711 1.00 28.39 -20 PRO B N 1
ATOM 1444 C CA . PRO B 1 76 ? -24.934 -10.704 -23.333 1.00 28.42 -20 PRO B CA 1
ATOM 1445 C C . PRO B 1 76 ? -26.372 -11.174 -23.249 1.00 30.25 -20 PRO B C 1
ATOM 1446 O O . PRO B 1 76 ? -26.703 -12.009 -22.404 1.00 29.89 -20 PRO B O 1
ATOM 1450 N N . GLU B 1 77 ? -27.207 -10.669 -24.146 1.00 32.77 -19 GLU B N 1
ATOM 1451 C CA . GLU B 1 77 ? -28.601 -11.088 -24.216 1.00 36.29 -19 GLU B CA 1
ATOM 1452 C C . GLU B 1 77 ? -28.774 -12.571 -24.541 1.00 35.08 -19 GLU B C 1
ATOM 1453 O O . GLU B 1 77 ? -29.546 -13.237 -23.892 1.00 35.15 -19 GLU B O 1
ATOM 1459 N N . ASP B 1 78 ? -28.080 -13.076 -25.560 1.00 35.01 -18 ASP B N 1
ATOM 1460 C CA . ASP B 1 78 ? -28.171 -14.503 -25.912 1.00 35.29 -18 ASP B CA 1
ATOM 1461 C C . ASP B 1 78 ? -27.753 -15.356 -24.719 1.00 33.01 -18 ASP B C 1
ATOM 1462 O O . ASP B 1 78 ? -28.243 -16.482 -24.567 1.00 31.68 -18 ASP B O 1
ATOM 1467 N N . LEU B 1 79 ? -26.793 -14.844 -23.933 1.00 29.54 -17 LEU B N 1
ATOM 1468 C CA . LEU B 1 79 ? -26.189 -15.616 -22.840 1.00 28.76 -17 LEU B CA 1
ATOM 1469 C C . LEU B 1 79 ? -26.857 -15.413 -21.468 1.00 28.06 -17 LEU B C 1
ATOM 1470 O O . LEU B 1 79 ? -26.422 -16.006 -20.499 1.00 27.22 -17 LEU B O 1
ATOM 1475 N N . ASP B 1 80 ? -27.877 -14.561 -21.383 1.00 29.42 -16 ASP B N 1
ATOM 1476 C CA . ASP B 1 80 ? -28.569 -14.288 -20.105 1.00 30.50 -16 ASP B CA 1
ATOM 1477 C C . ASP B 1 80 ? -27.633 -13.802 -19.008 1.00 28.11 -16 ASP B C 1
ATOM 1478 O O . ASP B 1 80 ? -27.777 -14.141 -17.838 1.00 28.22 -16 ASP B O 1
ATOM 1483 N N . MET B 1 81 ? -26.682 -12.979 -19.412 1.00 27.38 -15 MET B N 1
ATOM 1484 C CA . MET B 1 81 ? -25.782 -12.296 -18.504 1.00 25.99 -15 MET B CA 1
ATOM 1485 C C . MET B 1 81 ? -26.523 -11.318 -17.622 1.00 24.83 -15 MET B C 1
ATOM 1486 O O . MET B 1 81 ? -27.557 -10.824 -17.980 1.00 25.62 -15 MET B O 1
ATOM 1491 N N . GLU B 1 82 ? -25.975 -11.077 -16.446 1.00 23.78 -14 GLU B N 1
ATOM 1492 C CA . GLU B 1 82 ? -26.581 -10.209 -15.457 1.00 24.09 -14 GLU B CA 1
ATOM 1493 C C . GLU B 1 82 ? -25.599 -9.093 -15.202 1.00 23.61 -14 GLU B C 1
ATOM 1494 O O . GLU B 1 82 ? -24.405 -9.249 -15.401 1.00 22.44 -14 GLU B O 1
ATOM 1500 N N . ASP B 1 83 ? -26.115 -7.966 -14.749 1.00 25.44 -13 ASP B N 1
ATOM 1501 C CA . ASP B 1 83 ? -25.329 -6.778 -14.541 1.00 25.08 -13 ASP B CA 1
ATOM 1502 C C . ASP B 1 83 ? -24.214 -7.113 -13.559 1.00 24.21 -13 ASP B C 1
ATOM 1503 O O . ASP B 1 83 ? -24.456 -7.707 -12.515 1.00 24.88 -13 ASP B O 1
ATOM 1508 N N . ASN B 1 84 ? -22.990 -6.736 -13.924 1.00 23.34 -12 ASN B N 1
ATOM 1509 C CA . ASN B 1 84 ? -21.774 -6.943 -13.116 1.00 22.69 -12 ASN B CA 1
ATOM 1510 C C . ASN B 1 84 ? -21.210 -8.347 -13.129 1.00 21.90 -12 ASN B C 1
ATOM 1511 O O . ASN B 1 84 ? -20.324 -8.665 -12.336 1.00 23.23 -12 ASN B O 1
ATOM 1516 N N . ASP B 1 85 ? -21.685 -9.176 -14.046 1.00 20.76 -11 ASP B N 1
ATOM 1517 C CA . ASP B 1 85 ? -21.129 -10.495 -14.218 1.00 20.37 -11 ASP B CA 1
ATOM 1518 C C . ASP B 1 85 ? -19.693 -10.441 -14.711 1.00 20.58 -11 ASP B C 1
ATOM 1519 O O . ASP B 1 85 ? -19.215 -9.396 -15.204 1.00 20.68 -11 ASP B O 1
ATOM 1524 N N . ILE B 1 86 ? -19.019 -11.585 -14.608 1.00 20.56 -10 ILE B N 1
ATOM 1525 C CA . ILE B 1 86 ? -17.581 -11.675 -14.884 1.00 20.54 -10 ILE B CA 1
ATOM 1526 C C . ILE B 1 86 ? -17.349 -12.638 -16.026 1.00 19.48 -10 ILE B C 1
ATOM 1527 O O . ILE B 1 86 ? -17.984 -13.678 -16.103 1.00 19.34 -10 ILE B O 1
ATOM 1532 N N . ILE B 1 87 ? -16.477 -12.237 -16.940 1.00 19.30 -9 ILE B N 1
ATOM 1533 C CA . ILE B 1 87 ? -16.013 -13.079 -18.029 1.00 20.00 -9 ILE B CA 1
ATOM 1534 C C . ILE B 1 87 ? -14.547 -13.377 -17.754 1.00 20.91 -9 ILE B C 1
ATOM 1535 O O . ILE B 1 87 ? -13.771 -12.451 -17.516 1.00 20.89 -9 ILE B O 1
ATOM 1540 N N . GLU B 1 88 ? -14.159 -14.650 -17.795 1.00 22.47 -8 GLU B N 1
ATOM 1541 C CA . GLU B 1 88 ? -12.765 -15.034 -17.539 1.00 24.31 -8 GLU B CA 1
ATOM 1542 C C . GLU B 1 88 ? -11.969 -15.113 -18.847 1.00 23.45 -8 GLU B C 1
ATOM 1543 O O . GLU B 1 88 ? -12.420 -15.743 -19.800 1.00 23.53 -8 GLU B O 1
ATOM 1549 N N . ALA B 1 89 ? -10.800 -14.480 -18.885 1.00 22.01 -7 ALA B N 1
ATOM 1550 C CA . ALA B 1 89 ? -9.883 -14.592 -20.019 1.00 22.99 -7 ALA B CA 1
ATOM 1551 C C . ALA B 1 89 ? -8.800 -15.606 -19.675 1.00 23.41 -7 ALA B C 1
ATOM 1552 O O . ALA B 1 89 ? -8.139 -15.485 -18.647 1.00 22.88 -7 ALA B O 1
ATOM 1554 N N . HIS B 1 90 ? -8.633 -16.588 -20.554 1.00 24.62 -6 HIS B N 1
ATOM 1555 C CA . HIS B 1 90 ? -7.688 -17.683 -20.398 1.00 27.83 -6 HIS B CA 1
ATOM 1556 C C . HIS B 1 90 ? -6.748 -17.691 -21.577 1.00 29.75 -6 HIS B C 1
ATOM 1557 O O . HIS B 1 90 ? -7.199 -17.560 -22.720 1.00 29.03 -6 HIS B O 1
ATOM 1564 N N . ARG B 1 91 ? -5.452 -17.873 -21.332 1.00 32.00 -5 ARG B N 1
ATOM 1565 C CA . ARG B 1 91 ? -4.484 -18.045 -22.424 1.00 35.45 -5 ARG B CA 1
ATOM 1566 C C . ARG B 1 91 ? -4.779 -19.361 -23.143 1.00 38.48 -5 ARG B C 1
ATOM 1567 O O . ARG B 1 91 ? -5.107 -20.362 -22.504 1.00 37.25 -5 ARG B O 1
ATOM 1575 N N . GLU B 1 92 ? -4.698 -19.341 -24.473 1.00 43.33 -4 GLU B N 1
ATOM 1576 C CA . GLU B 1 92 ? -4.856 -20.554 -25.285 1.00 47.38 -4 GLU B CA 1
ATOM 1577 C C . GLU B 1 92 ? -3.735 -21.531 -24.993 1.00 49.72 -4 GLU B C 1
ATOM 1578 O O . GLU B 1 92 ? -2.598 -21.136 -24.832 1.00 52.09 -4 GLU B O 1
ATOM 1584 N N . GLN B 1 93 ? -4.072 -22.808 -24.905 1.00 52.02 -3 GLN B N 1
ATOM 1585 C CA . GLN B 1 93 ? -3.080 -23.858 -24.784 1.00 55.97 -3 GLN B CA 1
ATOM 1586 C C . GLN B 1 93 ? -2.897 -24.395 -26.201 1.00 58.28 -3 GLN B C 1
ATOM 1587 O O . GLN B 1 93 ? -3.756 -25.115 -26.697 1.00 60.02 -3 GLN B O 1
ATOM 1593 N N . ILE B 1 94 ? -1.810 -23.993 -26.866 1.00 62.06 -2 ILE B N 1
ATOM 1594 C CA . ILE B 1 94 ? -1.542 -24.373 -28.275 1.00 65.70 -2 ILE B CA 1
ATOM 1595 C C . ILE B 1 94 ? -0.637 -25.613 -28.372 1.00 68.75 -2 ILE B C 1
ATOM 1596 O O . ILE B 1 94 ? 0.550 -25.554 -28.016 1.00 71.76 -2 ILE B O 1
ATOM 1598 N N . GLY B 1 95 ? -1.196 -26.729 -28.855 1.00 65.13 -1 GLY B N 1
ATOM 1599 C CA . GLY B 1 95 ? -0.493 -28.021 -28.866 1.00 59.04 -1 GLY B CA 1
ATOM 1600 C C . GLY B 1 95 ? -0.517 -28.650 -27.480 1.00 54.61 -1 GLY B C 1
ATOM 1601 O O . GLY B 1 95 ? -1.003 -28.043 -26.522 1.00 55.46 -1 GLY B O 1
ATOM 1602 N N . GLY B 1 96 ? 0.002 -29.866 -27.358 1.00 49.61 0 GLY B N 1
ATOM 1603 C CA . GLY B 1 96 ? 0.069 -30.539 -26.053 1.00 45.59 0 GLY B CA 1
ATOM 1604 C C . GLY B 1 96 ? 1.445 -31.087 -25.741 1.00 41.21 0 GLY B C 1
ATOM 1605 O O . GLY B 1 96 ? 1.581 -32.220 -25.273 1.00 40.63 0 GLY B O 1
ATOM 1606 N N . LEU B 1 97 ? 2.476 -30.280 -25.981 1.00 38.63 1 LEU B N 1
ATOM 1607 C CA . LEU B 1 97 ? 3.842 -30.729 -25.774 1.00 35.32 1 LEU B CA 1
ATOM 1608 C C . LEU B 1 97 ? 4.317 -30.546 -24.315 1.00 31.68 1 LEU B C 1
ATOM 1609 O O . LEU B 1 97 ? 5.153 -29.679 -24.008 1.00 29.31 1 LEU B O 1
ATOM 1614 N N . THR B 1 98 ? 3.779 -31.384 -23.433 1.00 29.92 2 THR B N 1
ATOM 1615 C CA . THR B 1 98 ? 4.342 -31.582 -22.099 1.00 27.89 2 THR B CA 1
ATOM 1616 C C . THR B 1 98 ? 5.745 -32.187 -22.211 1.00 26.80 2 THR B C 1
ATOM 1617 O O . THR B 1 98 ? 6.070 -32.823 -23.209 1.00 26.12 2 THR B O 1
ATOM 1621 N N . LEU B 1 99 ? 6.570 -32.012 -21.182 1.00 27.14 3 LEU B N 1
ATOM 1622 C CA . LEU B 1 99 ? 7.876 -32.697 -21.116 1.00 26.24 3 LEU B CA 1
ATOM 1623 C C . LEU B 1 99 ? 7.689 -34.197 -21.270 1.00 25.98 3 LEU B C 1
ATOM 1624 O O . LEU B 1 99 ? 8.427 -34.813 -22.011 1.00 26.58 3 LEU B O 1
ATOM 1629 N N . ALA B 1 100 ? 6.682 -34.756 -20.603 1.00 26.32 4 ALA B N 1
ATOM 1630 C CA . ALA B 1 100 ? 6.358 -36.191 -20.684 1.00 27.85 4 ALA B CA 1
ATOM 1631 C C . ALA B 1 100 ? 6.228 -36.623 -22.152 1.00 27.54 4 ALA B C 1
ATOM 1632 O O . ALA B 1 100 ? 6.828 -37.619 -22.577 1.00 26.86 4 ALA B O 1
ATOM 1634 N N . VAL B 1 101 ? 5.465 -35.843 -22.914 1.00 27.66 5 VAL B N 1
ATOM 1635 C CA . VAL B 1 101 ? 5.251 -36.161 -24.317 1.00 27.80 5 VAL B CA 1
ATOM 1636 C C . VAL B 1 101 ? 6.548 -36.056 -25.138 1.00 26.42 5 VAL B C 1
ATOM 1637 O O . VAL B 1 101 ? 6.799 -36.921 -25.972 1.00 24.75 5 VAL B O 1
ATOM 1641 N N . LEU B 1 102 ? 7.356 -35.013 -24.889 1.00 25.02 6 LEU B N 1
ATOM 1642 C CA . LEU B 1 102 ? 8.646 -34.862 -25.554 1.00 24.38 6 LEU B CA 1
ATOM 1643 C C . LEU B 1 102 ? 9.573 -36.029 -25.290 1.00 23.89 6 LEU B C 1
ATOM 1644 O O . LEU B 1 102 ? 10.295 -36.445 -26.189 1.00 23.46 6 LEU B O 1
ATOM 1649 N N . LEU B 1 103 ? 9.611 -36.521 -24.057 1.00 24.46 7 LEU B N 1
ATOM 1650 C CA . LEU B 1 103 ? 10.442 -37.666 -23.743 1.00 25.13 7 LEU B CA 1
ATOM 1651 C C . LEU B 1 103 ? 9.934 -38.928 -24.464 1.00 26.05 7 LEU B C 1
ATOM 1652 O O . LEU B 1 103 ? 10.752 -39.777 -24.831 1.00 25.66 7 LEU B O 1
ATOM 1657 N N . GLN B 1 104 ? 8.618 -39.063 -24.673 1.00 27.46 8 GLN B N 1
ATOM 1658 C CA . GLN B 1 104 ? 8.082 -40.238 -25.411 1.00 30.17 8 GLN B CA 1
ATOM 1659 C C . GLN B 1 104 ? 8.559 -40.202 -26.853 1.00 28.85 8 GLN B C 1
ATOM 1660 O O . GLN B 1 104 ? 9.013 -41.214 -27.402 1.00 30.04 8 GLN B O 1
ATOM 1666 N N . ILE B 1 105 ? 8.478 -39.019 -27.449 1.00 27.07 9 ILE B N 1
ATOM 1667 C CA . ILE B 1 105 ? 8.959 -38.790 -28.795 1.00 26.28 9 ILE B CA 1
ATOM 1668 C C . ILE B 1 105 ? 10.444 -39.135 -28.891 1.00 25.85 9 ILE B C 1
ATOM 1669 O O . ILE B 1 105 ? 10.833 -39.932 -29.754 1.00 25.04 9 ILE B O 1
ATOM 1674 N N . ALA B 1 106 ? 11.262 -38.564 -27.999 1.00 24.18 10 ALA B N 1
ATOM 1675 C CA . ALA B 1 106 ? 12.697 -38.860 -27.977 1.00 24.08 10 ALA B CA 1
ATOM 1676 C C . ALA B 1 106 ? 12.957 -40.371 -27.861 1.00 25.19 10 ALA B C 1
ATOM 1677 O O . ALA B 1 106 ? 13.768 -40.908 -28.600 1.00 24.63 10 ALA B O 1
ATOM 1679 N N . GLU B 1 107 ? 12.274 -41.052 -26.950 1.00 27.76 11 GLU B N 1
ATOM 1680 C CA . GLU B 1 107 ? 12.505 -42.477 -26.753 1.00 30.80 11 GLU B CA 1
ATOM 1681 C C . GLU B 1 107 ? 12.099 -43.314 -27.970 1.00 30.57 11 GLU B C 1
ATOM 1682 O O . GLU B 1 107 ? 12.751 -44.319 -28.280 1.00 32.11 11 GLU B O 1
ATOM 1688 N N . HIS B 1 108 ? 11.035 -42.909 -28.649 1.00 28.77 12 HIS B N 1
ATOM 1689 C CA . HIS B 1 108 ? 10.625 -43.559 -29.883 1.00 29.19 12 HIS B CA 1
ATOM 1690 C C . HIS B 1 108 ? 11.689 -43.450 -30.956 1.00 28.77 12 HIS B C 1
ATOM 1691 O O . HIS B 1 108 ? 12.060 -44.448 -31.581 1.00 28.51 12 HIS B O 1
ATOM 1698 N N . TRP B 1 109 ? 12.209 -42.240 -31.158 1.00 26.40 13 TRP B N 1
ATOM 1699 C CA . TRP B 1 109 ? 13.099 -41.977 -32.271 1.00 25.55 13 TRP B CA 1
ATOM 1700 C C . TRP B 1 109 ? 14.527 -42.348 -32.013 1.00 25.68 13 TRP B C 1
ATOM 1701 O O . TRP B 1 109 ? 15.309 -42.505 -32.976 1.00 26.02 13 TRP B O 1
ATOM 1712 N N . ALA B 1 110 ? 14.888 -42.493 -30.734 1.00 24.93 14 ALA B N 1
ATOM 1713 C CA . ALA B 1 110 ? 16.242 -42.841 -30.342 1.00 24.75 14 ALA B CA 1
ATOM 1714 C C . ALA B 1 110 ? 16.739 -44.138 -31.001 1.00 25.87 14 ALA B C 1
ATOM 1715 O O . ALA B 1 110 ? 17.901 -44.247 -31.345 1.00 24.61 14 ALA B O 1
ATOM 1717 N N . THR B 1 111 ? 15.866 -45.121 -31.178 1.00 27.13 15 THR B N 1
ATOM 1718 C CA . THR B 1 111 ? 16.307 -46.400 -31.722 1.00 27.89 15 THR B CA 1
ATOM 1719 C C . THR B 1 111 ? 16.282 -46.457 -33.258 1.00 27.95 15 THR B C 1
ATOM 1720 O O . THR B 1 111 ? 16.695 -47.466 -33.849 1.00 28.05 15 THR B O 1
ATOM 1724 N N . ARG B 1 112 ? 15.765 -45.409 -33.899 1.00 28.15 16 ARG B N 1
ATOM 1725 C CA . ARG B 1 112 ? 15.448 -45.464 -35.334 1.00 28.70 16 ARG B CA 1
ATOM 1726 C C . ARG B 1 112 ? 16.621 -45.110 -36.241 1.00 28.43 16 ARG B C 1
ATOM 1727 O O . ARG B 1 112 ? 17.399 -44.207 -35.946 1.00 27.55 16 ARG B O 1
ATOM 1735 N N . ASP B 1 113 ? 16.684 -45.808 -37.381 1.00 28.64 17 ASP B N 1
ATOM 1736 C CA . ASP B 1 113 ? 17.601 -45.496 -38.474 1.00 28.28 17 ASP B CA 1
ATOM 1737 C C . ASP B 1 113 ? 17.001 -44.326 -39.234 1.00 28.63 17 ASP B C 1
ATOM 1738 O O . ASP B 1 113 ? 15.912 -44.423 -39.784 1.00 29.56 17 ASP B O 1
ATOM 1743 N N . LEU B 1 114 ? 17.714 -43.212 -39.255 1.00 29.89 18 LEU B N 1
ATOM 1744 C CA . LEU B 1 114 ? 17.146 -41.964 -39.752 1.00 31.57 18 LEU B CA 1
ATOM 1745 C C . LEU B 1 114 ? 17.451 -41.731 -41.221 1.00 33.56 18 LEU B C 1
ATOM 1746 O O . LEU B 1 114 ? 16.914 -40.807 -41.822 1.00 34.67 18 LEU B O 1
ATOM 1751 N N . ARG B 1 115 ? 18.286 -42.581 -41.815 1.00 35.73 19 ARG B N 1
ATOM 1752 C CA . ARG B 1 115 ? 18.632 -42.431 -43.245 1.00 39.59 19 ARG B CA 1
ATOM 1753 C C . ARG B 1 115 ? 17.361 -42.547 -44.082 1.00 42.54 19 ARG B C 1
ATOM 1754 O O . ARG B 1 115 ? 17.250 -41.988 -45.156 1.00 44.10 19 ARG B O 1
ATOM 1762 N N . GLN B 1 116 ? 16.383 -43.228 -43.502 1.00 45.60 20 GLN B N 1
ATOM 1763 C CA . GLN B 1 116 ? 15.110 -43.510 -44.138 1.00 51.04 20 GLN B CA 1
ATOM 1764 C C . GLN B 1 116 ? 14.200 -42.266 -44.294 1.00 53.15 20 GLN B C 1
ATOM 1765 O O . GLN B 1 116 ? 13.606 -42.052 -45.354 1.00 57.13 20 GLN B O 1
ATOM 1771 N N . ILE B 1 117 ? 14.143 -41.431 -43.260 1.00 48.72 21 ILE B N 1
ATOM 1772 C CA . ILE B 1 117 ? 13.024 -40.509 -43.073 1.00 46.68 21 ILE B CA 1
ATOM 1773 C C . ILE B 1 117 ? 13.049 -39.269 -43.980 1.00 45.87 21 ILE B C 1
ATOM 1774 O O . ILE B 1 117 ? 14.104 -38.858 -44.463 1.00 44.23 21 ILE B O 1
ATOM 1779 N N . GLU B 1 118 ? 11.866 -38.687 -44.187 1.00 46.33 22 GLU B N 1
ATOM 1780 C CA . GLU B 1 118 ? 11.690 -37.460 -44.977 1.00 48.03 22 GLU B CA 1
ATOM 1781 C C . GLU B 1 118 ? 12.394 -36.287 -44.309 1.00 45.32 22 GLU B C 1
ATOM 1782 O O . GLU B 1 118 ? 12.498 -36.237 -43.093 1.00 43.06 22 GLU B O 1
ATOM 1788 N N . ASP B 1 119 ? 12.852 -35.338 -45.111 1.00 45.98 23 ASP B N 1
ATOM 1789 C CA . ASP B 1 119 ? 13.474 -34.130 -44.603 1.00 45.72 23 ASP B CA 1
ATOM 1790 C C . ASP B 1 119 ? 12.583 -33.424 -43.574 1.00 43.45 23 ASP B C 1
ATOM 1791 O O . ASP B 1 119 ? 13.079 -32.910 -42.570 1.00 41.60 23 ASP B O 1
ATOM 1796 N N . SER B 1 120 ? 11.275 -33.416 -43.804 1.00 42.37 24 SER B N 1
ATOM 1797 C CA . SER B 1 120 ? 10.364 -32.757 -42.867 1.00 42.77 24 SER B CA 1
ATOM 1798 C C . SER B 1 120 ? 10.461 -33.367 -41.448 1.00 39.48 24 SER B C 1
ATOM 1799 O O . SER B 1 120 ? 10.466 -32.639 -40.473 1.00 37.45 24 SER B O 1
ATOM 1802 N N . LYS B 1 121 ? 10.572 -34.692 -41.345 1.00 39.36 25 LYS B N 1
ATOM 1803 C CA . LYS B 1 121 ? 10.702 -35.351 -40.033 1.00 38.48 25 LYS B CA 1
ATOM 1804 C C . LYS B 1 121 ? 12.062 -35.085 -39.417 1.00 35.58 25 LYS B C 1
ATOM 1805 O O . LYS B 1 121 ? 12.164 -34.942 -38.193 1.00 34.03 25 LYS B O 1
ATOM 1811 N N . LEU B 1 122 ? 13.097 -35.044 -40.256 1.00 34.22 26 LEU B N 1
ATOM 1812 C CA . LEU B 1 122 ? 14.464 -34.769 -39.793 1.00 32.97 26 LEU B CA 1
ATOM 1813 C C . LEU B 1 122 ? 14.556 -33.348 -39.246 1.00 31.66 26 LEU B C 1
ATOM 1814 O O . LEU B 1 122 ? 15.179 -33.110 -38.213 1.00 30.86 26 LEU B O 1
ATOM 1819 N N . ARG B 1 123 ? 13.919 -32.407 -39.933 1.00 31.58 27 ARG B N 1
ATOM 1820 C CA . ARG B 1 123 ? 13.895 -31.023 -39.484 1.00 31.25 27 ARG B CA 1
ATOM 1821 C C . ARG B 1 123 ? 13.250 -30.913 -38.111 1.00 29.22 27 ARG B C 1
ATOM 1822 O O . ARG B 1 123 ? 13.747 -30.222 -37.241 1.00 28.25 27 ARG B O 1
ATOM 1830 N N . ALA B 1 124 ? 12.131 -31.601 -37.940 1.00 29.05 28 ALA B N 1
ATOM 1831 C CA . ALA B 1 124 ? 11.426 -31.662 -36.665 1.00 27.18 28 ALA B CA 1
ATOM 1832 C C . ALA B 1 124 ? 12.281 -32.318 -35.582 1.00 25.58 28 ALA B C 1
ATOM 1833 O O . ALA B 1 124 ? 12.234 -31.902 -34.428 1.00 24.53 28 ALA B O 1
ATOM 1835 N N . LEU B 1 125 ? 13.044 -33.354 -35.935 1.00 24.97 29 LEU B N 1
ATOM 1836 C CA . LEU B 1 125 ? 13.904 -34.001 -34.935 1.00 24.61 29 LEU B CA 1
ATOM 1837 C C . LEU B 1 125 ? 15.005 -33.023 -34.519 1.00 24.79 29 LEU B C 1
ATOM 1838 O O . LEU B 1 125 ? 15.404 -33.011 -33.352 1.00 23.57 29 LEU B O 1
ATOM 1843 N N . LEU B 1 126 ? 15.487 -32.197 -35.455 1.00 25.42 30 LEU B N 1
ATOM 1844 C CA . LEU B 1 126 ? 16.493 -31.182 -35.099 1.00 24.89 30 LEU B CA 1
ATOM 1845 C C . LEU B 1 126 ? 15.938 -30.275 -34.006 1.00 24.51 30 LEU B C 1
ATOM 1846 O O . LEU B 1 126 ? 16.632 -30.008 -33.002 1.00 23.93 30 LEU B O 1
ATOM 1851 N N . THR B 1 127 ? 14.697 -29.821 -34.213 1.00 24.67 31 THR B N 1
ATOM 1852 C CA . THR B 1 127 ? 13.966 -29.016 -33.234 1.00 25.14 31 THR B CA 1
ATOM 1853 C C . THR B 1 127 ? 13.829 -29.723 -31.900 1.00 24.39 31 THR B C 1
ATOM 1854 O O . THR B 1 127 ? 14.046 -29.115 -30.869 1.00 23.82 31 THR B O 1
ATOM 1858 N N . LEU B 1 128 ? 13.493 -31.009 -31.928 1.00 24.98 32 LEU B N 1
ATOM 1859 C CA . LEU B 1 128 ? 13.423 -31.805 -30.709 1.00 23.95 32 LEU B CA 1
ATOM 1860 C C . LEU B 1 128 ? 14.753 -31.770 -29.957 1.00 23.95 32 LEU B C 1
ATOM 1861 O O . LEU B 1 128 ? 14.762 -31.600 -28.739 1.00 21.41 32 LEU B O 1
ATOM 1866 N N . CYS B 1 129 ? 15.876 -31.921 -30.669 1.00 24.23 33 CYS B N 1
ATOM 1867 C CA . CYS B 1 129 ? 17.170 -31.892 -29.983 1.00 24.91 33 CYS B CA 1
ATOM 1868 C C . CYS B 1 129 ? 17.437 -30.516 -29.341 1.00 24.12 33 CYS B C 1
ATOM 1869 O O . CYS B 1 129 ? 17.920 -30.449 -28.225 1.00 23.71 33 CYS B O 1
ATOM 1872 N N . ALA B 1 130 ? 17.111 -29.442 -30.050 1.00 23.71 34 ALA B N 1
ATOM 1873 C CA . ALA B 1 130 ? 17.295 -28.099 -29.537 1.00 23.50 34 ALA B CA 1
ATOM 1874 C C . ALA B 1 130 ? 16.437 -27.849 -28.291 1.00 23.05 34 ALA B C 1
ATOM 1875 O O . ALA B 1 130 ? 16.933 -27.323 -27.294 1.00 22.20 34 ALA B O 1
ATOM 1877 N N . VAL B 1 131 ? 15.162 -28.221 -28.360 1.00 22.60 35 VAL B N 1
ATOM 1878 C CA . VAL B 1 131 ? 14.238 -28.053 -27.233 1.00 21.91 35 VAL B CA 1
ATOM 1879 C C . VAL B 1 131 ? 14.706 -28.864 -26.039 1.00 21.25 35 VAL B C 1
ATOM 1880 O O . VAL B 1 131 ? 14.759 -28.357 -24.929 1.00 21.64 35 VAL B O 1
ATOM 1884 N N . LEU B 1 132 ? 15.054 -30.125 -26.260 1.00 20.57 36 LEU B N 1
ATOM 1885 C CA . LEU B 1 132 ? 15.494 -30.965 -25.168 1.00 20.21 36 LEU B CA 1
ATOM 1886 C C . LEU B 1 132 ? 16.861 -30.560 -24.600 1.00 20.32 36 LEU B C 1
ATOM 1887 O O . LEU B 1 132 ? 17.113 -30.757 -23.430 1.00 20.76 36 LEU B O 1
ATOM 1892 N N . THR B 1 133 ? 17.736 -29.982 -25.411 1.00 20.44 37 THR B N 1
ATOM 1893 C CA . THR B 1 133 ? 19.008 -29.498 -24.911 1.00 20.64 37 THR B CA 1
ATOM 1894 C C . THR B 1 133 ? 18.765 -28.426 -23.822 1.00 21.45 37 THR B C 1
ATOM 1895 O O . THR B 1 133 ? 19.448 -28.403 -22.794 1.00 20.24 37 THR B O 1
ATOM 1899 N N . ARG B 1 134 ? 17.755 -27.594 -24.058 1.00 21.20 38 ARG B N 1
ATOM 1900 C CA . ARG B 1 134 ? 17.402 -26.497 -23.180 1.00 22.70 38 ARG B CA 1
ATOM 1901 C C . ARG B 1 134 ? 16.723 -26.932 -21.913 1.00 23.50 38 ARG B C 1
ATOM 1902 O O . ARG B 1 134 ? 16.504 -26.104 -21.055 1.00 25.21 38 ARG B O 1
ATOM 1910 N N . LYS B 1 135 ? 16.404 -28.217 -21.784 1.00 23.51 39 LYS B N 1
ATOM 1911 C CA . LYS B 1 135 ? 15.958 -28.765 -20.510 1.00 23.88 39 LYS B CA 1
ATOM 1912 C C . LYS B 1 135 ? 17.119 -29.269 -19.633 1.00 24.78 39 LYS B C 1
ATOM 1913 O O . LYS B 1 135 ? 16.861 -29.871 -18.587 1.00 25.83 39 LYS B O 1
ATOM 1919 N N . PHE B 1 136 ? 18.375 -29.079 -20.046 1.00 24.01 40 PHE B N 1
ATOM 1920 C CA . PHE B 1 136 ? 19.508 -29.400 -19.161 1.00 24.90 40 PHE B CA 1
ATOM 1921 C C . PHE B 1 136 ? 20.010 -28.122 -18.527 1.00 25.32 40 PHE B C 1
ATOM 1922 O O . PHE B 1 136 ? 20.082 -27.109 -19.198 1.00 25.12 40 PHE B O 1
ATOM 1930 N N . SER B 1 137 ? 20.349 -28.140 -17.243 1.00 26.51 41 SER B N 1
ATOM 1931 C CA . SER B 1 137 ? 21.069 -26.985 -16.709 1.00 28.42 41 SER B CA 1
ATOM 1932 C C . SER B 1 137 ? 22.382 -26.786 -17.483 1.00 28.99 41 SER B C 1
ATOM 1933 O O . SER B 1 137 ? 23.049 -27.752 -17.922 1.00 26.47 41 SER B O 1
ATOM 1936 N N . LYS B 1 138 ? 22.727 -25.520 -17.648 1.00 29.81 42 LYS B N 1
ATOM 1937 C CA . LYS B 1 138 ? 24.017 -25.085 -18.189 1.00 31.32 42 LYS B CA 1
ATOM 1938 C C . LYS B 1 138 ? 25.197 -25.925 -17.688 1.00 30.08 42 LYS B C 1
ATOM 1939 O O . LYS B 1 138 ? 26.081 -26.325 -18.456 1.00 31.03 42 LYS B O 1
ATOM 1945 N N . SER B 1 139 ? 25.198 -26.202 -16.396 1.00 28.41 43 SER B N 1
ATOM 1946 C CA . SER B 1 139 ? 26.286 -26.943 -15.768 1.00 29.34 43 SER B CA 1
ATOM 1947 C C . SER B 1 139 ? 26.407 -28.397 -16.199 1.00 27.82 43 SER B C 1
ATOM 1948 O O . SER B 1 139 ? 27.371 -29.049 -15.809 1.00 28.13 43 SER B O 1
ATOM 1951 N N . GLN B 1 140 ? 25.441 -28.906 -16.972 1.00 25.97 44 GLN B N 1
ATOM 1952 C CA . GLN B 1 140 ? 25.506 -30.274 -17.508 1.00 25.65 44 GLN B CA 1
ATOM 1953 C C . GLN B 1 140 ? 25.986 -30.334 -18.955 1.00 25.95 44 GLN B C 1
ATOM 1954 O O . GLN B 1 140 ? 26.171 -31.424 -19.491 1.00 25.40 44 GLN B O 1
ATOM 1960 N N . LEU B 1 141 ? 26.153 -29.184 -19.608 1.00 26.27 45 LEU B N 1
ATOM 1961 C CA . LEU B 1 141 ? 26.518 -29.185 -21.028 1.00 26.71 45 LEU B CA 1
ATOM 1962 C C . LEU B 1 141 ? 27.888 -29.857 -21.271 1.00 27.90 45 LEU B C 1
ATOM 1963 O O . LEU B 1 141 ? 28.071 -30.552 -22.274 1.00 28.12 45 LEU B O 1
ATOM 1968 N N . GLY B 1 142 ? 28.808 -29.698 -20.324 1.00 29.40 46 GLY B N 1
ATOM 1969 C CA . GLY B 1 142 ? 30.099 -30.393 -20.348 1.00 30.93 46 GLY B CA 1
ATOM 1970 C C . GLY B 1 142 ? 29.962 -31.905 -20.375 1.00 31.31 46 GLY B C 1
ATOM 1971 O O . GLY B 1 142 ? 30.594 -32.567 -21.179 1.00 31.31 46 GLY B O 1
ATOM 1972 N N . LEU B 1 143 ? 29.124 -32.450 -19.497 1.00 31.95 47 LEU B N 1
ATOM 1973 C CA . LEU B 1 143 ? 28.908 -33.908 -19.424 1.00 32.96 47 LEU B CA 1
ATOM 1974 C C . LEU B 1 143 ? 28.194 -34.427 -20.681 1.00 32.81 47 LEU B C 1
ATOM 1975 O O . LEU B 1 143 ? 28.483 -35.509 -21.199 1.00 33.93 47 LEU B O 1
ATOM 1980 N N . LEU B 1 144 ? 27.249 -33.631 -21.151 1.00 32.22 48 LEU B N 1
ATOM 1981 C CA . LEU B 1 144 ? 26.519 -33.917 -22.366 1.00 32.96 48 LEU B CA 1
ATOM 1982 C C . LEU B 1 144 ? 27.489 -34.002 -23.562 1.00 33.10 48 LEU B C 1
ATOM 1983 O O . LEU B 1 144 ? 27.420 -34.928 -24.356 1.00 31.79 48 LEU B O 1
ATOM 1988 N N . CYS B 1 145 ? 28.402 -33.041 -23.653 1.00 33.19 49 CYS B N 1
ATOM 1989 C CA . CYS B 1 145 ? 29.454 -33.056 -24.664 1.00 35.28 49 CYS B CA 1
ATOM 1990 C C . CYS B 1 145 ? 30.338 -34.300 -24.540 1.00 36.68 49 CYS B C 1
ATOM 1991 O O . CYS B 1 145 ? 30.511 -35.032 -25.511 1.00 38.20 49 CYS B O 1
ATOM 1994 N N . GLU B 1 146 ? 30.882 -34.542 -23.346 1.00 36.09 50 GLU B N 1
ATOM 1995 C CA . GLU B 1 146 ? 31.753 -35.692 -23.105 1.00 37.13 50 GLU B CA 1
ATOM 1996 C C . GLU B 1 146 ? 31.051 -37.024 -23.405 1.00 37.57 50 GLU B C 1
ATOM 1997 O O . GLU B 1 146 ? 31.653 -37.917 -23.993 1.00 38.98 50 GLU B O 1
ATOM 1999 N N . THR B 1 147 ? 29.781 -37.155 -23.022 1.00 35.70 51 THR B N 1
ATOM 2000 C CA . THR B 1 147 ? 29.016 -38.382 -23.290 1.00 36.08 51 THR B CA 1
ATOM 2001 C C . THR B 1 147 ? 28.741 -38.560 -24.784 1.00 36.39 51 THR B C 1
ATOM 2002 O O . THR B 1 147 ? 28.709 -39.689 -25.286 1.00 36.40 51 THR B O 1
ATOM 2006 N N . HIS B 1 148 ? 28.554 -37.434 -25.478 1.00 35.17 52 HIS B N 1
ATOM 2007 C CA . HIS B 1 148 ? 28.372 -37.410 -26.928 1.00 35.03 52 HIS B CA 1
ATOM 2008 C C . HIS B 1 148 ? 29.603 -37.954 -27.593 1.00 37.63 52 HIS B C 1
ATOM 2009 O O . HIS B 1 148 ? 29.509 -38.814 -28.455 1.00 38.00 52 HIS B O 1
ATOM 2016 N N . LEU B 1 149 ? 30.764 -37.458 -27.193 1.00 39.74 53 LEU B N 1
ATOM 2017 C CA . LEU B 1 149 ? 32.020 -37.907 -27.773 1.00 43.33 53 LEU B CA 1
ATOM 2018 C C . LEU B 1 149 ? 32.189 -39.410 -27.579 1.00 46.04 53 LEU B C 1
ATOM 2019 O O . LEU B 1 149 ? 32.480 -40.114 -28.537 1.00 49.40 53 LEU B O 1
ATOM 2024 N N . ARG B 1 150 ? 31.968 -39.905 -26.363 1.00 45.75 54 ARG B N 1
ATOM 2025 C CA . ARG B 1 150 ? 32.140 -41.334 -26.073 1.00 47.54 54 ARG B CA 1
ATOM 2026 C C . ARG B 1 150 ? 31.110 -42.208 -26.800 1.00 48.49 54 ARG B C 1
ATOM 2027 O O . ARG B 1 150 ? 31.409 -43.334 -27.187 1.00 51.32 54 ARG B O 1
ATOM 2029 N N . HIS B 1 151 ? 29.904 -41.695 -27.014 1.00 46.79 55 HIS B N 1
ATOM 2030 C CA . HIS B 1 151 ? 28.890 -42.435 -27.773 1.00 47.02 55 HIS B CA 1
ATOM 2031 C C . HIS B 1 151 ? 29.298 -42.642 -29.211 1.00 49.44 55 HIS B C 1
ATOM 2032 O O . HIS B 1 151 ? 29.107 -43.726 -29.762 1.00 49.83 55 HIS B O 1
ATOM 2039 N N . GLU B 1 152 ? 29.862 -41.597 -29.817 1.00 50.47 56 GLU B N 1
ATOM 2040 C CA . GLU B 1 152 ? 30.235 -41.606 -31.226 1.00 52.90 56 GLU B CA 1
ATOM 2041 C C . GLU B 1 152 ? 31.621 -42.209 -31.467 1.00 57.42 56 GLU B C 1
ATOM 2042 O O . GLU B 1 152 ? 31.907 -42.659 -32.571 1.00 58.70 56 GLU B O 1
ATOM 2048 N N . GLY B 1 153 ? 32.467 -42.221 -30.436 1.00 59.79 57 GLY B N 1
ATOM 2049 C CA . GLY B 1 153 ? 33.847 -42.665 -30.568 1.00 63.84 57 GLY B CA 1
ATOM 2050 C C . GLY B 1 153 ? 34.760 -41.565 -31.076 1.00 65.10 57 GLY B C 1
ATOM 2051 O O . GLY B 1 153 ? 35.876 -41.841 -31.525 1.00 68.96 57 GLY B O 1
ATOM 2052 N N . LEU B 1 154 ? 34.290 -40.321 -31.016 1.00 63.03 58 LEU B N 1
ATOM 2053 C CA . LEU B 1 154 ? 35.132 -39.167 -31.316 1.00 64.07 58 LEU B CA 1
ATOM 2054 C C . LEU B 1 154 ? 36.088 -38.911 -30.130 1.00 66.20 58 LEU B C 1
ATOM 2055 O O . LEU B 1 154 ? 35.888 -39.453 -29.036 1.00 67.03 58 LEU B O 1
ATOM 2057 N N . GLY B 1 155 ? 37.128 -38.107 -30.349 1.00 68.49 59 GLY B N 1
ATOM 2058 C CA . GLY B 1 155 ? 38.123 -37.825 -29.313 1.00 69.62 59 GLY B CA 1
ATOM 2059 C C . GLY B 1 155 ? 38.125 -36.366 -28.901 1.00 68.91 59 GLY B C 1
ATOM 2060 O O . GLY B 1 155 ? 37.386 -35.560 -29.469 1.00 66.94 59 GLY B O 1
ATOM 2061 N N . GLN B 1 156 ? 38.980 -36.029 -27.927 1.00 70.08 60 GLN B N 1
ATOM 2062 C CA . GLN B 1 156 ? 39.135 -34.657 -27.415 1.00 68.17 60 GLN B CA 1
ATOM 2063 C C . GLN B 1 156 ? 39.342 -33.637 -28.539 1.00 68.47 60 GLN B C 1
ATOM 2064 O O . GLN B 1 156 ? 39.060 -32.448 -28.366 1.00 71.65 60 GLN B O 1
ATOM 2066 N N . ASP B 1 157 ? 39.813 -34.111 -29.690 1.00 69.44 61 ASP B N 1
ATOM 2067 C CA . ASP B 1 157 ? 39.950 -33.278 -30.882 1.00 70.33 61 ASP B CA 1
ATOM 2068 C C . ASP B 1 157 ? 38.654 -32.517 -31.169 1.00 65.99 61 ASP B C 1
ATOM 2069 O O . ASP B 1 157 ? 38.690 -31.348 -31.541 1.00 65.93 61 ASP B O 1
ATOM 2071 N N . GLN B 1 158 ? 37.517 -33.181 -30.965 1.00 63.94 62 GLN B N 1
ATOM 2072 C CA . GLN B 1 158 ? 36.203 -32.635 -31.320 1.00 59.75 62 GLN B CA 1
ATOM 2073 C C . GLN B 1 158 ? 35.452 -31.921 -30.180 1.00 56.18 62 GLN B C 1
ATOM 2074 O O . GLN B 1 158 ? 34.379 -31.345 -30.418 1.00 54.76 62 GLN B O 1
ATOM 2080 N N . ALA B 1 159 ? 36.006 -31.943 -28.965 1.00 53.73 63 ALA B N 1
ATOM 2081 C CA . ALA B 1 159 ? 35.280 -31.477 -27.769 1.00 50.68 63 ALA B CA 1
ATOM 2082 C C . ALA B 1 159 ? 34.733 -30.067 -27.916 1.00 47.29 63 ALA B C 1
ATOM 2083 O O . ALA B 1 159 ? 33.569 -29.816 -27.623 1.00 44.64 63 ALA B O 1
ATOM 2085 N N . ASP B 1 160 ? 35.577 -29.150 -28.365 1.00 47.49 64 ASP B N 1
ATOM 2086 C CA . ASP B 1 160 ? 35.178 -27.749 -28.501 1.00 46.48 64 ASP B CA 1
ATOM 2087 C C . ASP B 1 160 ? 34.017 -27.591 -29.475 1.00 42.45 64 ASP B C 1
ATOM 2088 O O . ASP B 1 160 ? 33.080 -26.836 -29.199 1.00 41.28 64 ASP B O 1
ATOM 2093 N N . SER B 1 161 ? 34.075 -28.313 -30.591 1.00 40.13 65 SER B N 1
ATOM 2094 C CA . SER B 1 161 ? 33.085 -28.173 -31.644 1.00 38.50 65 SER B CA 1
ATOM 2095 C C . SER B 1 161 ? 31.723 -28.727 -31.174 1.00 35.01 65 SER B C 1
ATOM 2096 O O . SER B 1 161 ? 30.687 -28.133 -31.442 1.00 33.51 65 SER B O 1
ATOM 2098 N N . VAL B 1 162 ? 31.736 -29.842 -30.453 1.00 35.12 66 VAL B N 1
ATOM 2099 C CA . VAL B 1 162 ? 30.514 -30.432 -29.922 1.00 33.90 66 VAL B CA 1
ATOM 2100 C C . VAL B 1 162 ? 29.924 -29.545 -28.820 1.00 33.11 66 VAL B C 1
ATOM 2101 O O . VAL B 1 162 ? 28.727 -29.250 -28.834 1.00 31.35 66 VAL B O 1
ATOM 2105 N N . LEU B 1 163 ? 30.755 -29.098 -27.880 1.00 33.66 67 LEU B N 1
ATOM 2106 C CA . LEU B 1 163 ? 30.255 -28.223 -26.832 1.00 32.80 67 LEU B CA 1
ATOM 2107 C C . LEU B 1 163 ? 29.639 -26.964 -27.445 1.00 32.53 67 LEU B C 1
ATOM 2108 O O . LEU B 1 163 ? 28.563 -26.531 -27.011 1.00 30.39 67 LEU B O 1
ATOM 2113 N N . GLU B 1 164 ? 30.295 -26.396 -28.457 1.00 33.67 68 GLU B N 1
ATOM 2114 C CA . GLU B 1 164 ? 29.791 -25.172 -29.065 1.00 34.26 68 GLU B CA 1
ATOM 2115 C C . GLU B 1 164 ? 28.411 -25.375 -29.691 1.00 32.91 68 GLU B C 1
ATOM 2116 O O . GLU B 1 164 ? 27.569 -24.482 -29.633 1.00 33.35 68 GLU B O 1
ATOM 2122 N N . VAL B 1 165 ? 28.172 -26.537 -30.294 1.00 31.49 69 VAL B N 1
ATOM 2123 C CA . VAL B 1 165 ? 26.847 -26.813 -30.836 1.00 29.44 69 VAL B CA 1
ATOM 2124 C C . VAL B 1 165 ? 25.823 -26.787 -29.682 1.00 27.95 69 VAL B C 1
ATOM 2125 O O . VAL B 1 165 ? 24.818 -26.076 -29.749 1.00 27.25 69 VAL B O 1
ATOM 2129 N N . TYR B 1 166 ? 26.091 -27.545 -28.623 1.00 27.24 70 TYR B N 1
ATOM 2130 C CA . TYR B 1 166 ? 25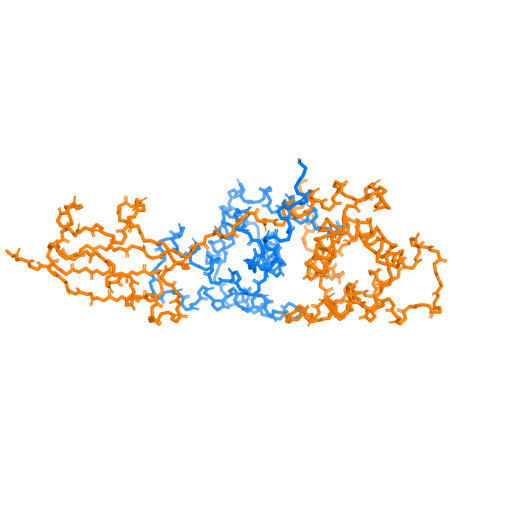.148 -27.668 -27.518 1.00 26.31 70 TYR B CA 1
ATOM 2131 C C . TYR B 1 166 ? 24.936 -26.348 -26.793 1.00 26.87 70 TYR B C 1
ATOM 2132 O O . TYR B 1 166 ? 23.812 -25.981 -26.471 1.00 25.91 70 TYR B O 1
ATOM 2141 N N . GLN B 1 167 ? 26.025 -25.643 -26.540 1.00 27.18 71 GLN B N 1
ATOM 2142 C CA . GLN B 1 167 ? 25.974 -24.338 -25.906 1.00 27.65 71 GLN B CA 1
ATOM 2143 C C . GLN B 1 167 ? 25.144 -23.363 -26.749 1.00 28.06 71 GLN B C 1
ATOM 2144 O O . GLN B 1 167 ? 24.330 -22.581 -26.220 1.00 27.09 71 GLN B O 1
ATOM 2150 N N . ARG B 1 168 ? 25.352 -23.390 -28.070 1.00 28.25 72 ARG B N 1
ATOM 2151 C CA . ARG B 1 168 ? 24.641 -22.445 -28.938 1.00 29.32 72 ARG B CA 1
ATOM 2152 C C . ARG B 1 168 ? 23.164 -22.815 -29.030 1.00 27.78 72 ARG B C 1
ATOM 2153 O O . ARG B 1 168 ? 22.313 -21.923 -29.141 1.00 29.29 72 ARG B O 1
ATOM 2161 N N . LEU B 1 169 ? 22.852 -24.111 -28.996 1.00 25.44 73 LEU B N 1
ATOM 2162 C CA . LEU B 1 169 ? 21.453 -24.522 -29.007 1.00 24.10 73 LEU B CA 1
ATOM 2163 C C . LEU B 1 169 ? 20.810 -24.126 -27.694 1.00 23.86 73 LEU B C 1
ATOM 2164 O O . LEU B 1 169 ? 19.662 -23.672 -27.665 1.00 22.60 73 LEU B O 1
ATOM 2169 N N . HIS B 1 170 ? 21.549 -24.336 -26.610 1.00 23.28 74 HIS B N 1
ATOM 2170 C CA . HIS B 1 170 ? 21.048 -24.051 -25.292 1.00 24.06 74 HIS B CA 1
ATOM 2171 C C . HIS B 1 170 ? 20.682 -22.598 -25.151 1.00 26.41 74 HIS B C 1
ATOM 2172 O O . HIS B 1 170 ? 19.711 -22.283 -24.485 1.00 27.44 74 HIS B O 1
ATOM 2179 N N . SER B 1 171 ? 21.435 -21.705 -25.793 1.00 28.18 75 SER B N 1
ATOM 2180 C CA . SER B 1 171 ? 21.143 -20.259 -25.751 1.00 29.70 75 SER B CA 1
ATOM 2181 C C . SER B 1 171 ? 20.497 -19.725 -27.031 1.00 31.46 75 SER B C 1
ATOM 2182 O O . SER B 1 171 ? 20.523 -18.522 -27.252 1.00 32.03 75 SER B O 1
ATOM 2185 N N . ASP B 1 172 ? 19.909 -20.599 -27.858 1.00 31.87 76 ASP B N 1
ATOM 2186 C CA . ASP B 1 172 ? 19.391 -20.197 -29.176 1.00 36.23 76 ASP B CA 1
ATOM 2187 C C . ASP B 1 172 ? 18.005 -19.559 -29.151 1.00 40.60 76 ASP B C 1
ATOM 2188 O O . ASP B 1 172 ? 17.040 -20.136 -29.642 1.00 47.42 76 ASP B O 1
ATOM 2193 N N . LYS B 1 173 ? 17.911 -18.341 -28.660 1.00 44.83 77 LYS B N 1
ATOM 2194 C CA . LYS B 1 173 ? 16.611 -17.741 -28.377 1.00 48.59 77 LYS B CA 1
ATOM 2195 C C . LYS B 1 173 ? 15.765 -17.509 -29.631 1.00 50.26 77 LYS B C 1
ATOM 2196 O O . LYS B 1 173 ? 14.560 -17.731 -29.602 1.00 53.01 77 LYS B O 1
ATOM 2202 N N . GLY B 1 174 ? 16.386 -17.105 -30.733 1.00 50.12 78 GLY B N 1
ATOM 2203 C CA . GLY B 1 174 ? 15.635 -16.807 -31.943 1.00 52.49 78 GLY B CA 1
ATOM 2204 C C . GLY B 1 174 ? 15.316 -18.005 -32.820 1.00 52.08 78 GLY B C 1
ATOM 2205 O O . GLY B 1 174 ? 14.533 -17.897 -33.765 1.00 53.28 78 GLY B O 1
ATOM 2206 N N . GLY B 1 175 ? 15.923 -19.151 -32.529 1.00 48.76 79 GLY B N 1
ATOM 2207 C CA . GLY B 1 175 ? 15.858 -20.285 -33.443 1.00 45.01 79 GLY B CA 1
ATOM 2208 C C . GLY B 1 175 ? 16.843 -20.123 -34.590 1.00 43.93 79 GLY B C 1
ATOM 2209 O O . GLY B 1 175 ? 16.857 -20.937 -35.498 1.00 41.77 79 GLY B O 1
ATOM 2210 N N . ASN B 1 176 ? 17.683 -19.088 -34.538 1.00 44.66 80 ASN B N 1
ATOM 2211 C CA . ASN B 1 176 ? 18.567 -18.748 -35.658 1.00 45.28 80 ASN B CA 1
ATOM 2212 C C . ASN B 1 176 ? 19.726 -19.721 -35.837 1.00 41.99 80 ASN B C 1
ATOM 2213 O O . ASN B 1 176 ? 20.138 -20.012 -36.957 1.00 41.97 80 ASN B O 1
ATOM 2218 N N . PHE B 1 177 ? 20.291 -20.195 -34.737 1.00 39.57 81 PHE B N 1
ATOM 2219 C CA . PHE B 1 177 ? 21.401 -21.135 -34.841 1.00 37.98 81 PHE B CA 1
ATOM 2220 C C . PHE B 1 177 ? 20.906 -22.476 -35.382 1.00 36.81 81 PHE B C 1
ATOM 2221 O O . PHE B 1 177 ? 21.505 -23.035 -36.302 1.00 38.14 81 PHE B O 1
ATOM 2229 N N . GLU B 1 178 ? 19.796 -22.965 -34.836 1.00 35.45 82 GLU B N 1
ATOM 2230 C CA . GLU B 1 178 ? 19.130 -24.167 -35.342 1.00 35.04 82 GLU B CA 1
ATOM 2231 C C . GLU B 1 178 ? 18.895 -24.103 -36.870 1.00 37.15 82 GLU B C 1
ATOM 2232 O O . GLU B 1 178 ? 19.185 -25.064 -37.593 1.00 36.88 82 GLU B O 1
ATOM 2238 N N . ALA B 1 179 ? 18.384 -22.974 -37.350 1.00 37.96 83 ALA B N 1
ATOM 2239 C CA . ALA B 1 179 ? 18.186 -22.766 -38.790 1.00 40.46 83 ALA B CA 1
ATOM 2240 C C . ALA B 1 179 ? 19.501 -22.841 -39.557 1.00 41.32 83 ALA B C 1
ATOM 2241 O O . ALA B 1 179 ? 19.580 -23.523 -40.562 1.00 43.06 83 ALA B O 1
ATOM 2243 N N . ALA B 1 180 ? 20.533 -22.163 -39.072 1.00 41.55 84 ALA B N 1
ATOM 2244 C CA . ALA B 1 180 ? 21.840 -22.189 -39.730 1.00 42.55 84 ALA B CA 1
ATOM 2245 C C . ALA B 1 180 ? 22.391 -23.610 -39.814 1.00 41.99 84 ALA B C 1
ATOM 2246 O O . ALA B 1 180 ? 22.979 -23.992 -40.816 1.00 44.85 84 ALA B O 1
ATOM 2248 N N . LEU B 1 181 ? 22.212 -24.383 -38.749 1.00 40.06 85 LEU B N 1
ATOM 2249 C CA . LEU B 1 181 ? 22.658 -25.769 -38.703 1.00 38.93 85 LEU B CA 1
ATOM 2250 C C . LEU B 1 181 ? 21.957 -26.565 -39.813 1.00 40.26 85 LEU B C 1
ATOM 2251 O O . LEU B 1 181 ? 22.585 -27.357 -40.512 1.00 41.72 85 LEU B O 1
ATOM 2256 N N . TRP B 1 182 ? 20.662 -26.338 -39.991 1.00 38.95 86 TRP B N 1
ATOM 2257 C CA . TRP B 1 182 ? 19.915 -27.044 -41.023 1.00 41.06 86 TRP B CA 1
ATOM 2258 C C . TRP B 1 182 ? 20.389 -26.711 -42.428 1.00 44.65 86 TRP B C 1
ATOM 2259 O O . TRP B 1 182 ? 20.514 -27.610 -43.268 1.00 45.00 86 TRP B O 1
ATOM 2270 N N . GLN B 1 183 ? 20.677 -25.430 -42.694 1.00 47.16 87 GLN B N 1
ATOM 2271 C CA . GLN B 1 183 ? 21.181 -25.000 -44.013 1.00 49.03 87 GLN B CA 1
ATOM 2272 C C . GLN B 1 183 ? 22.639 -25.415 -44.232 1.00 50.52 87 GLN B C 1
ATOM 2273 O O . GLN B 1 183 ? 22.969 -25.874 -45.305 1.00 54.36 87 GLN B O 1
ATOM 2275 N N . GLN B 1 184 ? 23.501 -25.294 -43.223 1.00 51.36 88 GLN B N 1
ATOM 2276 C CA . GLN B 1 184 ? 24.954 -25.520 -43.408 1.00 53.51 88 GLN B CA 1
ATOM 2277 C C . GLN B 1 184 ? 25.476 -26.958 -43.252 1.00 52.82 88 GLN B C 1
ATOM 2278 O O . GLN B 1 184 ? 26.468 -27.315 -43.879 1.00 54.69 88 GLN B O 1
ATOM 2284 N N . TRP B 1 185 ? 24.859 -27.768 -42.397 1.00 51.13 89 TRP B N 1
ATOM 2285 C CA . TRP B 1 185 ? 25.293 -29.166 -42.220 1.00 50.22 89 TRP B CA 1
ATOM 2286 C C . TRP B 1 185 ? 24.721 -30.068 -43.279 1.00 49.85 89 TRP B C 1
ATOM 2287 O O . TRP B 1 185 ? 23.564 -29.930 -43.672 1.00 47.90 89 TRP B O 1
ATOM 2298 N N . ASP B 1 186 ? 25.532 -31.009 -43.749 1.00 51.24 90 ASP B N 1
ATOM 2299 C CA . ASP B 1 186 ? 25.043 -32.056 -44.649 1.00 53.02 90 ASP B CA 1
ATOM 2300 C C . ASP B 1 186 ? 24.158 -33.019 -43.870 1.00 50.51 90 ASP B C 1
ATOM 2301 O O . ASP B 1 186 ? 24.223 -33.071 -42.640 1.00 49.96 90 ASP B O 1
ATOM 2306 N N . ARG B 1 187 ? 23.345 -33.776 -44.600 1.00 49.61 91 ARG B N 1
ATOM 2307 C CA . ARG B 1 187 ? 22.380 -34.696 -44.019 1.00 47.89 91 ARG B CA 1
ATOM 2308 C C . ARG B 1 187 ? 23.012 -35.741 -43.096 1.00 45.80 91 ARG B C 1
ATOM 2309 O O . ARG B 1 187 ? 22.507 -35.979 -42.001 1.00 42.66 91 ARG B O 1
ATOM 2317 N N . GLN B 1 188 ? 24.092 -36.376 -43.542 1.00 46.44 92 GLN B N 1
ATOM 2318 C CA . GLN B 1 188 ? 24.759 -37.402 -42.742 1.00 46.23 92 GLN B CA 1
ATOM 2319 C C . GLN B 1 188 ? 25.217 -36.817 -41.401 1.00 43.63 92 GLN B C 1
ATOM 2320 O O . GLN B 1 188 ? 25.147 -37.495 -40.392 1.00 40.79 92 GLN B O 1
ATOM 2322 N N . SER B 1 189 ? 25.657 -35.559 -41.395 1.00 43.76 93 SER B N 1
ATOM 2323 C CA . SER B 1 189 ? 26.135 -34.922 -40.164 1.00 42.79 93 SER B CA 1
ATOM 2324 C C . SER B 1 189 ? 25.006 -34.636 -39.201 1.00 39.85 93 SER B C 1
ATOM 2325 O O . SER B 1 189 ? 25.161 -34.837 -37.999 1.00 39.13 93 SER B O 1
ATOM 2328 N N . LEU B 1 190 ? 23.895 -34.138 -39.730 1.00 38.04 94 LEU B N 1
ATOM 2329 C CA . LEU B 1 190 ? 22.694 -33.921 -38.937 1.00 36.88 94 LEU B CA 1
ATOM 2330 C C . LEU B 1 190 ? 22.232 -35.220 -38.308 1.00 34.97 94 LEU B C 1
ATOM 2331 O O . LEU B 1 190 ? 21.972 -35.271 -37.110 1.00 33.65 94 LEU B O 1
ATOM 2336 N N . ILE B 1 191 ? 22.151 -36.266 -39.121 1.00 35.30 95 ILE B N 1
ATOM 2337 C CA . ILE B 1 191 ? 21.656 -37.550 -38.664 1.00 35.63 95 ILE B CA 1
ATOM 2338 C C . ILE B 1 191 ? 22.522 -38.104 -37.551 1.00 35.64 95 ILE B C 1
ATOM 2339 O O . ILE B 1 191 ? 22.000 -38.597 -36.546 1.00 33.91 95 ILE B O 1
ATOM 2344 N N . MET B 1 192 ? 23.835 -38.030 -37.734 1.00 37.38 96 MET B N 1
ATOM 2345 C CA . MET B 1 192 ? 24.763 -38.521 -36.724 1.00 40.14 96 MET B CA 1
ATOM 2346 C C . MET B 1 192 ? 24.545 -37.787 -35.389 1.00 35.94 96 MET B C 1
ATOM 2347 O O . MET B 1 192 ? 24.500 -38.404 -34.338 1.00 34.08 96 MET B O 1
ATOM 2352 N N . PHE B 1 193 ? 24.397 -36.471 -35.444 1.00 34.52 97 PHE B N 1
ATOM 2353 C CA . PHE B 1 193 ? 24.290 -35.663 -34.215 1.00 33.98 97 PHE B CA 1
ATOM 2354 C C . PHE B 1 193 ? 22.956 -35.889 -33.486 1.00 29.23 97 PHE B C 1
ATOM 2355 O O . PHE B 1 193 ? 22.941 -36.129 -32.287 1.00 27.57 97 PHE B O 1
ATOM 2363 N N . ILE B 1 194 ? 21.861 -35.811 -34.233 1.00 29.33 98 ILE B N 1
ATOM 2364 C CA . ILE B 1 194 ? 20.525 -36.023 -33.698 1.00 28.51 98 ILE B CA 1
ATOM 2365 C C . ILE B 1 194 ? 20.416 -37.372 -33.035 1.00 29.14 98 ILE B C 1
ATOM 2366 O O . ILE B 1 194 ? 19.896 -37.493 -31.942 1.00 28.46 98 ILE B O 1
ATOM 2371 N N . SER B 1 195 ? 20.923 -38.393 -33.701 1.00 30.20 99 SER B N 1
ATOM 2372 C CA . SER B 1 195 ? 20.827 -39.739 -33.178 1.00 31.64 99 SER B CA 1
ATOM 2373 C C . SER B 1 195 ? 21.701 -39.910 -31.933 1.00 31.60 99 SER B C 1
ATOM 2374 O O . SER B 1 195 ? 21.279 -40.538 -30.950 1.00 32.18 99 SER B O 1
ATOM 2377 N N . ALA B 1 196 ? 22.902 -39.335 -31.959 1.00 30.85 100 ALA B N 1
ATOM 2378 C CA . ALA B 1 196 ? 23.759 -39.326 -30.777 1.00 31.01 100 ALA B CA 1
ATOM 2379 C C . ALA B 1 196 ? 23.029 -38.685 -29.578 1.00 30.64 100 ALA B C 1
ATOM 2380 O O . ALA B 1 196 ? 22.893 -39.304 -28.501 1.00 30.62 100 ALA B O 1
ATOM 2382 N N . PHE B 1 197 ? 22.531 -37.468 -29.782 1.00 29.65 101 PHE B N 1
ATOM 2383 C CA . PHE B 1 197 ? 21.788 -36.763 -28.740 1.00 29.23 101 PHE B CA 1
ATOM 2384 C C . PHE B 1 197 ? 20.600 -37.521 -28.157 1.00 29.40 101 PHE B C 1
ATOM 2385 O O . PHE B 1 197 ? 20.479 -37.644 -26.952 1.00 29.16 101 PHE B O 1
ATOM 2393 N N . LEU B 1 198 ? 19.697 -37.995 -29.002 1.00 30.44 102 LEU B N 1
ATOM 2394 C CA . LEU B 1 198 ? 18.519 -38.721 -28.517 1.00 30.86 102 LEU B CA 1
ATOM 2395 C C . LEU B 1 198 ? 18.889 -39.926 -27.656 1.00 32.49 102 LEU B C 1
ATOM 2396 O O . LEU B 1 198 ? 18.162 -40.269 -26.745 1.00 34.69 102 LEU B O 1
ATOM 2401 N N . ASN B 1 199 ? 20.020 -40.560 -27.907 1.00 33.66 103 ASN B N 1
ATOM 2402 C CA . ASN B 1 199 ? 20.424 -41.666 -27.056 1.00 36.03 103 ASN B CA 1
ATOM 2403 C C . ASN B 1 199 ? 20.959 -41.210 -25.687 1.00 39.70 103 ASN B C 1
ATOM 2404 O O . ASN B 1 199 ? 20.405 -41.616 -24.629 1.00 44.26 103 ASN B O 1
ATOM 2409 N N . ILE B 1 200 ? 21.925 -40.284 -25.698 1.00 39.16 104 ILE B N 1
ATOM 2410 C CA . ILE B 1 200 ? 22.580 -39.826 -24.456 1.00 37.20 104 ILE B CA 1
ATOM 2411 C C . ILE B 1 200 ? 21.663 -39.000 -23.543 1.00 38.03 104 ILE B C 1
ATOM 2412 O O . ILE B 1 200 ? 21.772 -39.091 -22.331 1.00 39.31 104 ILE B O 1
ATOM 2417 N N . ALA B 1 201 ? 20.761 -38.212 -24.126 1.00 38.92 105 ALA B N 1
ATOM 2418 C CA . ALA B 1 201 ? 19.946 -37.254 -23.379 1.00 38.98 105 ALA B CA 1
ATOM 2419 C C . ALA B 1 201 ? 18.995 -37.905 -22.367 1.00 40.25 105 ALA B C 1
ATOM 2420 O O . ALA B 1 201 ? 18.761 -37.356 -21.292 1.00 44.21 105 ALA B O 1
ATOM 2422 N N . LEU B 1 202 ? 18.442 -39.059 -22.712 1.00 39.01 106 LEU B N 1
ATOM 2423 C CA . LEU B 1 202 ? 17.574 -39.787 -21.798 1.00 39.11 106 LEU B CA 1
ATOM 2424 C C . LEU B 1 202 ? 18.307 -40.425 -20.609 1.00 39.87 106 LEU B C 1
ATOM 2425 O O . LEU B 1 202 ? 17.655 -40.742 -19.621 1.00 43.93 106 LEU B O 1
ATOM 2430 N N . GLN B 1 203 ? 19.633 -40.580 -20.676 1.00 38.51 107 GLN B N 1
ATOM 2431 C CA . GLN B 1 203 ? 20.383 -41.277 -19.621 1.00 39.11 107 GLN B CA 1
ATOM 2432 C C . GLN B 1 203 ? 21.098 -40.338 -18.673 1.00 36.03 107 GLN B C 1
ATOM 2433 O O . GLN B 1 203 ? 21.478 -40.744 -17.613 1.00 37.98 107 GLN B O 1
ATOM 2439 N N . ILE B 1 204 ? 21.316 -39.096 -19.073 1.00 33.56 108 ILE B N 1
ATOM 2440 C CA . ILE B 1 204 ? 22.140 -38.150 -18.319 1.00 32.52 108 ILE B CA 1
ATOM 2441 C C . ILE B 1 204 ? 21.284 -37.314 -17.354 1.00 30.28 108 ILE B C 1
ATOM 2442 O O . ILE B 1 204 ? 20.183 -36.887 -17.706 1.00 28.06 108 ILE B O 1
ATOM 2447 N N . PRO B 1 205 ? 21.777 -37.095 -16.122 1.00 29.30 109 PRO B N 1
ATOM 2448 C CA . PRO B 1 205 ? 20.992 -36.254 -15.217 1.00 28.55 109 PRO B CA 1
ATOM 2449 C C . PRO B 1 205 ? 20.849 -34.815 -15.751 1.00 27.76 109 PRO B C 1
ATOM 2450 O O . PRO B 1 205 ? 21.761 -34.320 -16.416 1.00 26.69 109 PRO B O 1
ATOM 2454 N N . CYS B 1 206 ? 19.700 -34.188 -15.498 1.00 27.17 110 CYS B N 1
ATOM 2455 C CA . CYS B 1 206 ? 19.400 -32.868 -16.049 1.00 27.35 110 CYS B CA 1
ATOM 2456 C C . CYS B 1 206 ? 19.873 -31.705 -15.163 1.00 27.75 110 CYS B C 1
ATOM 2457 O O . CYS B 1 206 ? 19.811 -30.550 -15.594 1.00 27.05 110 CYS B O 1
ATOM 2460 N N . GLU B 1 207 ? 20.335 -32.022 -13.947 1.00 28.13 111 GLU B N 1
ATOM 2461 C CA . GLU B 1 207 ? 21.009 -31.076 -13.069 1.00 30.30 111 GLU B CA 1
ATOM 2462 C C . GLU B 1 207 ? 22.324 -31.666 -12.589 1.00 30.06 111 GLU B C 1
ATOM 2463 O O . GLU B 1 207 ? 22.432 -32.877 -12.491 1.00 29.66 111 GLU B O 1
ATOM 2469 N N . SER B 1 208 ? 23.281 -30.799 -12.255 1.00 30.15 112 SER B N 1
ATOM 2470 C CA . SER B 1 208 ? 24.531 -31.203 -11.604 1.00 33.57 112 SER B CA 1
ATOM 2471 C C . SER B 1 208 ? 24.373 -31.528 -10.134 1.00 32.17 112 SER B C 1
ATOM 2472 O O . SER B 1 208 ? 23.467 -31.068 -9.479 1.00 30.98 112 SER B O 1
ATOM 2475 N N . SER B 1 209 ? 25.333 -32.281 -9.626 1.00 33.29 113 SER B N 1
ATOM 2476 C CA . SER B 1 209 ? 25.385 -32.626 -8.223 1.00 34.26 113 SER B CA 1
ATOM 2477 C C . SER B 1 209 ? 25.509 -31.420 -7.293 1.00 33.82 113 SER B C 1
ATOM 2478 O O . SER B 1 209 ? 26.182 -30.423 -7.578 1.00 34.76 113 SER B O 1
ATOM 2481 N N . SER B 1 210 ? 24.850 -31.551 -6.164 1.00 31.93 114 SER B N 1
ATOM 2482 C CA . SER B 1 210 ? 24.947 -30.607 -5.100 1.00 32.11 114 SER B CA 1
ATOM 2483 C C . SER B 1 210 ? 24.179 -31.188 -3.913 1.00 29.97 114 SER B C 1
ATOM 2484 O O . SER B 1 210 ? 23.424 -32.166 -4.029 1.00 26.57 114 SER B O 1
ATOM 2487 N N . VAL B 1 211 ? 24.412 -30.585 -2.766 1.00 30.86 115 VAL B N 1
ATOM 2488 C CA . VAL B 1 211 ? 23.736 -30.988 -1.562 1.00 30.87 115 VAL B CA 1
ATOM 2489 C C . VAL B 1 211 ? 22.243 -30.806 -1.819 1.00 30.78 115 VAL B C 1
ATOM 2490 O O . VAL B 1 211 ? 21.453 -31.706 -1.529 1.00 30.59 115 VAL B O 1
ATOM 2494 N N . VAL B 1 212 ? 21.860 -29.708 -2.458 1.00 30.46 116 VAL B N 1
ATOM 2495 C CA . VAL B 1 212 ? 20.436 -29.471 -2.677 1.00 30.51 116 VAL B CA 1
ATOM 2496 C C . VAL B 1 212 ? 19.823 -30.496 -3.614 1.00 29.77 116 VAL B C 1
ATOM 2497 O O . VAL B 1 212 ? 18.702 -30.967 -3.379 1.00 29.02 116 VAL B O 1
ATOM 2501 N N . VAL B 1 213 ? 20.531 -30.840 -4.680 1.00 29.37 117 VAL B N 1
ATOM 2502 C CA . VAL B 1 213 ? 20.029 -31.892 -5.571 1.00 29.12 117 VAL B CA 1
ATOM 2503 C C . VAL B 1 213 ? 20.056 -33.306 -4.948 1.00 30.10 117 VAL B C 1
ATOM 2504 O O . VAL B 1 213 ? 19.195 -34.101 -5.244 1.00 30.18 117 VAL B O 1
ATOM 2508 N N . SER B 1 214 ? 21.040 -33.614 -4.094 1.00 29.95 118 SER B N 1
ATOM 2509 C CA . SER B 1 214 ? 21.006 -34.824 -3.272 1.00 29.77 118 SER B CA 1
ATOM 2510 C C . SER B 1 214 ? 19.752 -34.891 -2.396 1.00 29.10 118 SER B C 1
ATOM 2511 O O . SER B 1 214 ? 19.212 -35.966 -2.176 1.00 30.21 118 SER B O 1
ATOM 2514 N N . GLY B 1 215 ? 19.277 -33.745 -1.927 1.00 27.54 119 GLY B N 1
ATOM 2515 C CA . GLY B 1 215 ? 17.981 -33.660 -1.249 1.00 27.23 119 GLY B CA 1
ATOM 2516 C C . GLY B 1 215 ? 16.808 -34.303 -1.980 1.00 26.93 119 GLY B C 1
ATOM 2517 O O . GLY B 1 215 ? 15.890 -34.854 -1.352 1.00 26.72 119 GLY B O 1
ATOM 2518 N N . LEU B 1 216 ? 16.829 -34.244 -3.304 1.00 26.68 120 LEU B N 1
ATOM 2519 C CA . LEU B 1 216 ? 15.801 -34.893 -4.095 1.00 27.14 120 LEU B CA 1
ATOM 2520 C C . LEU B 1 216 ? 15.745 -36.424 -3.916 1.00 28.94 120 LEU B C 1
ATOM 2521 O O . LEU B 1 216 ? 14.665 -37.017 -4.074 1.00 27.96 120 LEU B O 1
ATOM 2526 N N . ALA B 1 217 ? 16.883 -37.042 -3.567 1.00 29.35 121 ALA B N 1
ATOM 2527 C CA . ALA B 1 217 ? 16.957 -38.484 -3.344 1.00 31.12 121 ALA B CA 1
ATOM 2528 C C . ALA B 1 217 ? 15.943 -38.932 -2.303 1.00 32.02 121 ALA B C 1
ATOM 2529 O O . ALA B 1 217 ? 15.366 -40.007 -2.439 1.00 31.62 121 ALA B O 1
ATOM 2531 N N . THR B 1 218 ? 15.703 -38.090 -1.290 1.00 31.44 122 THR B N 1
ATOM 2532 C CA . THR B 1 218 ? 14.738 -38.405 -0.235 1.00 31.14 122 THR B CA 1
ATOM 2533 C C . THR B 1 218 ? 13.281 -38.467 -0.743 1.00 31.22 122 THR B C 1
ATOM 2534 O O . THR B 1 218 ? 12.400 -39.001 -0.055 1.00 31.34 122 THR B O 1
ATOM 2538 N N . LEU B 1 219 ? 13.035 -37.926 -1.941 1.00 29.07 123 LEU B N 1
ATOM 2539 C CA . LEU B 1 219 ? 11.693 -37.888 -2.523 1.00 29.10 123 LEU B CA 1
ATOM 2540 C C . LEU B 1 219 ? 11.393 -39.078 -3.446 1.00 30.27 123 LEU B C 1
ATOM 2541 O O . LEU B 1 219 ? 10.266 -39.228 -3.882 1.00 29.38 123 LEU B O 1
ATOM 2546 N N . TYR B 1 220 ? 12.398 -39.896 -3.761 1.00 32.02 124 TYR B N 1
ATOM 2547 C CA . TYR B 1 220 ? 12.208 -41.002 -4.716 1.00 35.31 124 TYR B CA 1
ATOM 2548 C C . TYR B 1 220 ? 11.282 -42.053 -4.068 1.00 37.48 124 TYR B C 1
ATOM 2549 O O . TYR B 1 220 ? 11.502 -42.405 -2.919 1.00 37.46 124 TYR B O 1
ATOM 2551 N N . PRO B 1 221 ? 10.207 -42.492 -4.777 1.00 40.88 125 PRO B N 1
ATOM 2552 C CA . PRO B 1 221 ? 9.302 -43.558 -4.268 1.00 44.19 125 PRO B CA 1
ATOM 2553 C C . PRO B 1 221 ? 9.999 -44.905 -4.014 1.00 45.95 125 PRO B C 1
ATOM 2554 O O . PRO B 1 221 ? 10.595 -45.098 -2.945 1.00 49.95 125 PRO B O 1
#

Nearest PDB structures (foldseek):
  3v7o-assembly1_A  TM=1.008E+00  e=7.781E-18  Reston ebolavirus - Reston (1989)
  3v7o-assembly1_B  TM=9.722E-01  e=8.949E-16  Reston ebolavirus - Reston (1989)
  5dvw-assembly2_C  TM=9.872E-01  e=8.448E-15  Ebola virus - Mayinga, Zaire, 1976
  5t3t-assembly1_A  TM=9.826E-01  e=2.344E-14  Ebola virus - Mayinga, Zaire, 1976
  5t3t-assembly2_C  TM=9.780E-01  e=3.025E-14  Ebola virus - Mayinga, Zaire, 1976